Protein AF-A0A661LAW1-F1 (afdb_monomer)

Nearest PDB structures (foldseek):
  2ost-assembly1_C  TM=6.401E-01  e=4.701E-04  Synechocystis sp. PCC 6803
  5clv-assembly2_F  TM=5.036E-01  e=1.921E+00  Escherichia coli
  4zzl-assembly1_A  TM=3.958E-01  e=1.808E+00  Pseudomonas aeruginosa
  1xsv-assembly1_B  TM=3.736E-01  e=2.040E+00  Staphylococcus aureus
  1lnw-assembly3_F  TM=4.944E-01  e=4.742E+00  Pseudomonas aeruginosa

Mean predicted aligned error: 15.45 Å

Secondary structure (DSSP, 8-state):
-------------------------------S---------HHHHT--PPPPHHHHHHHHHHH-TTHHHHHHHHHHSTT--HHHHHHHHTS-HHHHHHHHHHHHSS-HHHHHHHHHHHHHHHHHHHHHHHHHT-HHHHHHHHHHHHTT---EEEEETTEEEEEETTEEEEEEEE-SPEEETTEEEEEEE---S-GGG-SEEEEEEE-SS-EEEEEEEGGG--SSEEEE-TTS-TTSSTTGGGBT-GGGGGTTTTSS----

Radius of gyration: 32.51 Å; Cα contacts (8 Å, |Δi|>4): 280; chains: 1; bounding box: 60×103×78 Å

Sequence (260 aa):
MDGQMTHQENNSEEPQYVPSGAKMKPAWQESGSGQVVRIIPSSLSKAVPRPSPEFVKRFERKYGKGSVAVFIAIIEKVSSNLSDVARVFGFTREYARHVYKKIYGVPYGKMREAKLQLRRKARIEKNDREGKNRPYLREIGERIRSIGLDYELRKKARFYFYLSNGKTVGIRRCKSPLRIGNVQYYRFNNFAWSPDEFDFLVLRCEGRRRSTHYVIPHQFMPKRIVSLNPESIRSSTKYGRFKEAWHLLHAGLGQSQAVG

Foldseek 3Di:
DDDDDDDDDDDDDDPDDDPDPDPDDPPDDDDDDDPPPQLQDPVQVVPQDAQDPVLQVVVCVQQNDCLLVVLSVQPRDLPHDLVVNCVVRVHDSVVSQVSCCRRRVDGCPVVVVSSVVVVVVVVVVVCVVVVCPDVVVVVVQVVLVVVPWHWDWDDDDPFIWICIPNFIEGEDEFADWDDDPPFTKGKDFCPVDDLPPGQWYWYWYRDPVDIKIFIGGSVRDDPGMDIDGLPDQLPPDPRSVRIVVSVVVVVPPPPDDDDD

Solvent-accessible surface area (backbone atoms only — not comparable to full-atom values): 16101 Å² total; per-residue (Å²): 139,84,83,81,87,80,90,84,83,89,81,90,80,79,85,80,82,78,87,76,87,71,80,80,74,84,90,71,83,89,77,79,92,73,85,77,73,72,72,57,53,78,90,47,62,85,61,61,44,76,47,52,70,67,56,51,54,54,50,22,70,74,66,36,84,61,38,66,58,52,50,49,62,47,59,53,38,72,89,46,46,51,59,57,50,9,63,76,71,74,49,52,44,66,57,35,50,52,51,46,28,54,42,46,71,44,69,63,65,64,57,53,50,52,36,49,52,52,53,50,50,53,50,50,53,48,52,48,53,57,55,66,66,33,66,70,55,50,53,51,50,53,51,46,42,74,74,77,37,66,74,44,86,45,77,56,96,95,45,50,30,33,43,37,88,96,36,36,35,34,63,47,76,31,75,66,67,47,73,58,90,96,45,58,29,33,62,46,66,75,62,90,57,62,77,86,73,30,52,26,38,37,42,34,38,49,46,99,89,54,68,46,45,29,41,33,48,43,97,68,54,70,88,50,64,48,73,44,46,86,86,56,57,46,84,79,42,98,63,26,74,22,53,69,30,64,71,62,77,59,80,69,84,81,82,87,86,89,86,129

pLDDT: mean 76.54, std 22.35, range [25.92, 97.12]

Structure (mmCIF, N/CA/C/O backbone):
data_AF-A0A661LAW1-F1
#
_entry.id   AF-A0A661LAW1-F1
#
loop_
_atom_site.group_PDB
_atom_site.id
_atom_site.type_symbol
_atom_site.label_atom_id
_atom_site.label_alt_id
_atom_site.label_comp_id
_atom_site.label_asym_id
_atom_site.label_entity_id
_atom_site.label_seq_id
_atom_site.pdbx_PDB_ins_code
_atom_site.Cartn_x
_atom_site.Cartn_y
_atom_site.Cartn_z
_atom_site.occupancy
_atom_site.B_iso_or_equiv
_atom_site.auth_seq_id
_atom_site.auth_comp_id
_atom_site.auth_asym_id
_atom_site.auth_atom_id
_atom_site.pdbx_PDB_model_num
ATOM 1 N N . MET A 1 1 ? -0.116 66.437 43.651 1.00 40.25 1 MET A N 1
ATOM 2 C CA . MET A 1 1 ? -1.526 66.016 43.776 1.00 40.25 1 MET A CA 1
ATOM 3 C C . MET A 1 1 ? -1.516 64.507 43.776 1.00 40.25 1 MET A C 1
ATOM 5 O O . MET A 1 1 ? -1.520 63.882 42.723 1.00 40.25 1 MET A O 1
ATOM 9 N N . ASP A 1 2 ? -1.349 63.976 44.979 1.00 30.75 2 ASP A N 1
ATOM 10 C CA . ASP A 1 2 ? -1.171 62.564 45.284 1.00 30.75 2 ASP A CA 1
ATOM 11 C C . ASP A 1 2 ? -2.533 61.873 45.378 1.00 30.75 2 ASP A C 1
ATOM 13 O O . ASP A 1 2 ? -3.427 62.345 46.080 1.00 30.75 2 ASP A O 1
ATOM 17 N N . GLY A 1 3 ? -2.694 60.762 44.659 1.00 35.69 3 GLY A N 1
ATOM 18 C CA . GLY A 1 3 ? -3.852 59.878 44.763 1.00 35.69 3 GLY A CA 1
ATOM 19 C C . GLY A 1 3 ? -3.479 58.634 45.559 1.00 35.69 3 GLY A C 1
ATOM 20 O O . GLY A 1 3 ? -2.706 57.806 45.083 1.00 35.69 3 GLY A O 1
ATOM 21 N N . GLN A 1 4 ? -4.004 58.533 46.780 1.00 34.03 4 GLN A N 1
ATOM 22 C CA . GLN A 1 4 ? -3.800 57.416 47.698 1.00 34.03 4 GLN A CA 1
ATOM 23 C C . GLN A 1 4 ? -4.541 56.145 47.264 1.00 34.03 4 GLN A C 1
ATOM 25 O O . GLN A 1 4 ? -5.656 56.185 46.749 1.00 34.03 4 GLN A O 1
ATOM 30 N N . MET A 1 5 ? -3.892 55.016 47.555 1.00 33.00 5 MET A N 1
ATOM 31 C CA . MET A 1 5 ? -4.435 53.660 47.559 1.00 33.00 5 MET A CA 1
ATOM 32 C C . MET A 1 5 ? -5.537 53.487 48.610 1.00 33.00 5 MET A C 1
ATOM 34 O O . MET A 1 5 ? -5.350 53.864 49.766 1.00 33.00 5 MET A O 1
ATOM 38 N N . THR A 1 6 ? -6.591 52.753 48.256 1.00 35.19 6 THR A N 1
ATOM 39 C CA . THR A 1 6 ? -7.334 51.920 49.208 1.00 35.19 6 THR A CA 1
ATOM 40 C C . THR A 1 6 ? -7.521 50.517 48.635 1.00 35.19 6 THR A C 1
ATOM 42 O O . THR A 1 6 ? -7.961 50.319 47.504 1.00 35.19 6 THR A O 1
ATOM 45 N N . HIS A 1 7 ? -7.109 49.539 49.441 1.00 31.30 7 HIS A N 1
ATOM 46 C CA . HIS A 1 7 ? -7.292 48.108 49.243 1.00 31.30 7 HIS A CA 1
ATOM 47 C C . HIS A 1 7 ? -8.768 47.716 49.380 1.00 31.30 7 HIS A C 1
ATOM 49 O O . HIS A 1 7 ? -9.431 48.159 50.316 1.00 31.30 7 HIS A O 1
ATOM 55 N N . GLN A 1 8 ? -9.229 4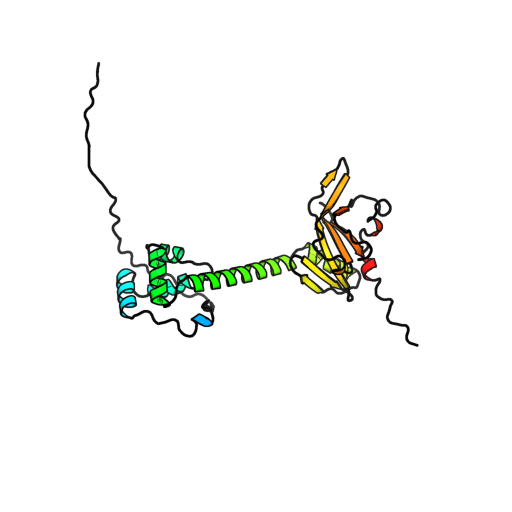6.779 48.549 1.00 32.41 8 GLN A N 1
ATOM 56 C CA . GLN A 1 8 ? -10.313 45.865 48.907 1.00 32.41 8 GLN A CA 1
ATOM 57 C C . GLN A 1 8 ? -9.986 44.457 48.403 1.00 32.41 8 GLN A C 1
ATOM 59 O O . GLN A 1 8 ? -9.784 44.225 47.213 1.00 32.41 8 GLN A O 1
ATOM 64 N N . GLU A 1 9 ? -9.904 43.535 49.357 1.00 29.64 9 GLU A N 1
ATOM 65 C CA . GLU A 1 9 ? -9.782 42.095 49.174 1.00 29.64 9 GLU A CA 1
ATOM 66 C C . GLU A 1 9 ? -11.160 41.420 49.289 1.00 29.64 9 GLU A C 1
ATOM 68 O O . GLU A 1 9 ? -12.002 41.840 50.080 1.00 29.64 9 GLU A O 1
ATOM 73 N N . ASN A 1 10 ? -11.272 40.295 48.576 1.00 28.94 10 ASN A N 1
ATOM 74 C CA . ASN A 1 10 ? -12.102 39.111 48.834 1.00 28.94 10 ASN A CA 1
ATOM 75 C C . ASN A 1 10 ? -13.623 39.174 48.597 1.00 28.94 10 ASN A C 1
ATOM 77 O O . ASN A 1 10 ? -14.386 39.692 49.404 1.00 28.94 10 ASN A O 1
ATOM 81 N N . ASN A 1 11 ? -14.090 38.432 47.582 1.00 28.19 11 ASN A N 1
ATOM 82 C CA . ASN A 1 11 ? -14.659 37.093 47.811 1.00 28.19 11 ASN A CA 1
ATOM 83 C C . ASN A 1 11 ? -15.029 36.375 46.494 1.00 28.19 11 ASN A C 1
ATOM 85 O O . ASN A 1 11 ? -15.839 36.849 45.710 1.00 28.19 11 ASN A O 1
ATOM 89 N N . SER A 1 12 ? -14.402 35.215 46.296 1.00 35.50 12 SER A N 1
ATOM 90 C CA . SER A 1 12 ? -14.978 33.930 45.870 1.00 35.50 12 SER A CA 1
ATOM 91 C C . SER A 1 12 ? -16.282 33.916 45.052 1.00 35.50 12 SER A C 1
ATOM 93 O O . SER A 1 12 ? -17.361 33.968 45.630 1.00 35.50 12 SER A O 1
ATOM 95 N N . GLU A 1 13 ? -16.188 33.611 43.753 1.00 31.30 13 GLU A N 1
ATOM 96 C CA . GLU A 1 13 ? -17.258 32.917 43.017 1.00 31.30 13 GLU A CA 1
ATOM 97 C C . GLU A 1 13 ? -16.664 31.808 42.128 1.00 31.30 13 GLU A C 1
ATOM 99 O O . GLU A 1 13 ? -16.175 32.025 41.020 1.00 31.30 13 GLU A O 1
ATOM 104 N N . GLU A 1 14 ? -16.703 30.581 42.652 1.00 29.83 14 GLU A N 1
ATOM 105 C CA . GLU A 1 14 ? -16.720 29.359 41.849 1.00 29.83 14 GLU A CA 1
ATOM 106 C C . GLU A 1 14 ? -17.987 29.359 40.975 1.00 29.83 14 GLU A C 1
ATOM 108 O O . GLU A 1 14 ? -19.091 29.466 41.518 1.00 29.83 14 GLU A O 1
ATOM 113 N N . PRO A 1 15 ? -17.901 29.161 39.648 1.00 30.52 15 PRO A N 1
ATOM 114 C CA . PRO A 1 15 ? -19.099 28.940 38.857 1.00 30.52 15 PRO A CA 1
ATOM 115 C C . PRO A 1 15 ? -19.674 27.550 39.164 1.00 30.52 15 PRO A C 1
ATOM 117 O O . PRO A 1 15 ? -19.206 26.521 38.667 1.00 30.52 15 PRO A O 1
ATOM 120 N N . GLN A 1 16 ? -20.728 27.534 39.981 1.00 25.92 16 GLN A N 1
ATOM 121 C CA . GLN A 1 16 ? -21.617 26.393 40.171 1.00 25.92 16 GLN A CA 1
ATOM 122 C C . GLN A 1 16 ? -22.242 25.986 38.828 1.00 25.92 16 GLN A C 1
ATOM 124 O O . GLN A 1 16 ? -23.062 26.704 38.256 1.00 25.92 16 GLN A O 1
ATOM 129 N N . TYR A 1 17 ? -21.894 24.800 38.323 1.00 33.59 17 TYR A N 1
ATOM 130 C CA . TYR A 1 17 ? -22.602 24.199 37.194 1.00 33.59 17 TYR A CA 1
ATOM 131 C C . TYR A 1 17 ? -23.827 23.421 37.690 1.00 33.59 17 TYR A C 1
ATOM 133 O O . TYR A 1 17 ? -23.713 22.355 38.299 1.00 33.59 17 TYR A O 1
ATOM 141 N N . VAL A 1 18 ? -25.009 23.960 37.397 1.00 31.67 18 VAL A N 1
ATOM 142 C CA . VAL A 1 18 ? -26.318 23.342 37.643 1.00 31.67 18 VAL A CA 1
ATOM 143 C C . VAL A 1 18 ? -26.593 22.281 36.562 1.00 31.67 18 VAL A C 1
ATOM 145 O O . VAL A 1 18 ? -26.549 22.607 35.372 1.00 31.67 18 VAL A O 1
ATOM 148 N N . PRO A 1 19 ? -26.917 21.017 36.901 1.00 36.50 19 PRO A N 1
ATOM 149 C CA . PRO A 1 19 ? -27.283 20.026 35.899 1.00 36.50 19 PRO A CA 1
ATOM 150 C C . PRO A 1 19 ? -28.728 20.277 35.450 1.00 36.50 19 PRO A C 1
ATOM 152 O O . PRO A 1 19 ? -29.684 19.884 36.117 1.00 36.50 19 PRO A O 1
ATOM 155 N N . SER A 1 20 ? -28.892 20.939 34.303 1.00 34.44 20 SER A N 1
ATOM 156 C CA . SER A 1 20 ? -30.196 21.076 33.651 1.00 34.44 20 SER A CA 1
ATOM 157 C C . SER A 1 20 ? -30.701 19.704 33.200 1.00 34.44 20 SER A C 1
ATOM 159 O O . SER A 1 20 ? -30.037 18.987 32.447 1.00 34.44 20 SER A O 1
ATOM 161 N N . GLY A 1 21 ? -31.887 19.340 33.690 1.00 32.16 21 GLY A N 1
ATOM 162 C CA . GLY A 1 21 ? -32.615 18.104 33.416 1.00 32.16 21 GLY A CA 1
ATOM 163 C C . GLY A 1 21 ? -33.124 17.975 31.978 1.00 32.16 21 GLY A C 1
ATOM 164 O O . GLY A 1 21 ? -34.314 17.759 31.752 1.00 32.16 21 GLY A O 1
ATOM 165 N N . ALA A 1 22 ? -32.230 18.035 30.994 1.00 31.20 22 ALA A N 1
ATOM 166 C CA . ALA A 1 22 ? -32.536 17.632 29.633 1.00 31.20 22 ALA A CA 1
ATOM 167 C C . ALA A 1 22 ? -32.584 16.098 29.561 1.00 31.20 22 ALA A C 1
ATOM 169 O O . ALA A 1 22 ? -31.561 15.414 29.502 1.00 31.20 22 ALA A O 1
ATOM 170 N N . LYS A 1 23 ? -33.797 15.536 29.549 1.00 31.94 23 LYS A N 1
ATOM 171 C CA . LYS A 1 23 ? -34.032 14.148 29.133 1.00 31.94 23 LYS A CA 1
ATOM 172 C C . LYS A 1 23 ? -33.503 13.981 27.700 1.00 31.94 23 LYS A C 1
ATOM 174 O O . LYS A 1 23 ? -34.185 14.347 26.747 1.00 31.94 23 LYS A O 1
ATOM 179 N N . MET A 1 24 ? -32.296 13.433 27.538 1.00 31.00 24 MET A N 1
ATOM 180 C CA . MET A 1 24 ? -31.783 13.000 26.236 1.00 31.00 24 MET A CA 1
ATOM 181 C C . MET A 1 24 ? -32.723 11.927 25.676 1.00 31.00 24 MET A C 1
ATOM 183 O O . MET A 1 24 ? -32.730 10.787 26.139 1.00 31.00 24 MET A O 1
ATOM 187 N N . LYS A 1 25 ? -33.535 12.293 24.679 1.00 27.31 25 LYS A N 1
ATOM 188 C CA . LYS A 1 25 ? -34.226 11.322 23.826 1.00 27.31 25 LYS A CA 1
ATOM 189 C C . LYS A 1 25 ? -33.157 10.600 22.990 1.00 27.31 25 LYS A C 1
ATOM 191 O O . LYS A 1 25 ? -32.375 11.284 22.328 1.00 27.31 25 LYS A O 1
ATOM 196 N N . PRO A 1 26 ? -33.069 9.258 23.005 1.00 32.25 26 PRO A N 1
ATOM 197 C CA . PRO A 1 26 ? -32.119 8.549 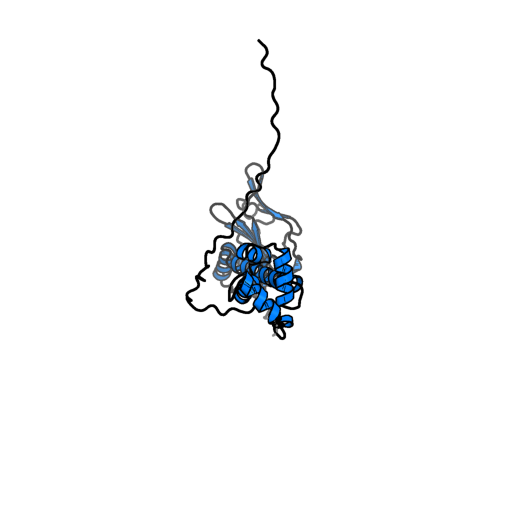22.161 1.00 32.25 26 PRO A CA 1
ATOM 198 C C . PRO A 1 26 ? -32.560 8.668 20.699 1.00 32.25 26 PRO A C 1
ATOM 200 O O . PRO A 1 26 ? -33.540 8.064 20.274 1.00 32.25 26 PRO A O 1
ATOM 203 N N . ALA A 1 27 ? -31.836 9.483 19.937 1.00 31.53 27 ALA A N 1
ATOM 204 C CA . ALA A 1 27 ? -32.008 9.634 18.501 1.00 31.53 27 ALA A CA 1
ATOM 205 C C . ALA A 1 27 ? -31.352 8.457 17.771 1.00 31.53 27 ALA A C 1
ATOM 207 O O . ALA A 1 27 ? -30.247 8.603 17.268 1.00 31.53 27 ALA A O 1
ATOM 208 N N . TRP A 1 28 ? -32.007 7.296 17.738 1.00 40.94 28 TRP A N 1
ATOM 209 C CA . TRP A 1 28 ? -31.710 6.252 16.752 1.00 40.94 28 TRP A CA 1
ATOM 210 C C . TRP A 1 28 ? -33.011 5.559 16.354 1.00 40.94 28 TRP A C 1
ATOM 212 O O . TRP A 1 28 ? -33.426 4.576 16.959 1.00 40.94 28 TRP A O 1
ATOM 222 N N . GLN A 1 29 ? -33.659 6.128 15.338 1.00 27.77 29 GLN A N 1
ATOM 223 C CA . GLN A 1 29 ? -34.575 5.399 14.474 1.00 27.77 29 GLN A CA 1
ATOM 224 C C . GLN A 1 29 ? -33.701 4.626 13.480 1.00 27.77 29 GLN A C 1
ATOM 226 O O . GLN A 1 29 ? -32.774 5.186 12.890 1.00 27.77 29 GLN A O 1
ATOM 231 N N . GLU A 1 30 ? -33.926 3.321 13.398 1.00 35.50 30 GLU A N 1
ATOM 232 C CA . GLU A 1 30 ? -33.129 2.393 12.607 1.00 35.50 30 GLU A CA 1
ATOM 233 C C . GLU A 1 30 ? -33.247 2.690 11.111 1.00 35.50 30 GLU A C 1
ATOM 235 O O . GLU A 1 30 ? -34.340 2.749 10.553 1.00 35.50 30 GLU A O 1
ATOM 240 N N . SER A 1 31 ? -32.104 2.793 10.442 1.00 28.30 31 SER A N 1
ATOM 241 C CA . SER A 1 31 ? -32.017 2.633 8.997 1.00 28.30 31 SER A CA 1
ATOM 242 C C . SER A 1 31 ? -30.951 1.589 8.683 1.00 28.30 31 SER A C 1
ATOM 244 O O . SER A 1 31 ? -29.759 1.850 8.831 1.00 28.30 31 SER A O 1
ATOM 246 N N . GLY A 1 32 ? -31.428 0.414 8.263 1.00 30.12 32 GLY A N 1
ATOM 247 C CA . GLY A 1 32 ? -30.791 -0.467 7.283 1.00 30.12 32 GLY A CA 1
ATOM 248 C C . GLY A 1 32 ? -29.502 -1.181 7.692 1.00 30.12 32 GLY A C 1
ATOM 249 O O . GLY A 1 32 ? -28.417 -0.613 7.656 1.00 30.12 32 GLY A O 1
ATOM 250 N N . SER A 1 33 ? -29.622 -2.489 7.944 1.00 36.50 33 SER A N 1
ATOM 251 C CA . SER A 1 33 ? -28.570 -3.497 7.711 1.00 36.50 33 SER A CA 1
ATOM 252 C C . SER A 1 33 ? -27.186 -3.201 8.311 1.00 36.50 33 SER A C 1
ATOM 254 O O . SER A 1 33 ? -26.193 -3.068 7.600 1.00 36.50 33 SER A O 1
ATOM 256 N N . GLY A 1 34 ? -27.092 -3.148 9.637 1.00 30.70 34 GLY A N 1
ATOM 257 C CA . GLY A 1 34 ? -25.815 -3.131 10.346 1.00 30.70 34 GLY A CA 1
ATOM 258 C C . GLY A 1 34 ? -25.667 -4.379 11.198 1.00 30.70 34 GLY A C 1
ATOM 259 O O . GLY A 1 34 ? -25.968 -4.335 12.386 1.00 30.70 34 GLY A O 1
ATOM 260 N N . GLN A 1 35 ? -25.206 -5.495 10.626 1.00 30.02 35 GLN A N 1
ATOM 261 C CA . GLN A 1 35 ? -24.741 -6.625 11.432 1.00 30.02 35 GLN A CA 1
ATOM 262 C C . GLN A 1 35 ? -23.613 -6.104 12.340 1.00 30.02 35 GLN A C 1
ATOM 264 O O . GLN A 1 35 ? -22.489 -5.868 11.893 1.00 30.02 35 GLN A O 1
ATOM 269 N N . VAL A 1 36 ? -23.924 -5.855 13.615 1.00 33.94 36 VAL A N 1
ATOM 270 C CA . VAL A 1 36 ? -22.940 -5.459 14.624 1.00 33.94 36 VAL A CA 1
ATOM 271 C C . VAL A 1 36 ? -22.099 -6.695 14.907 1.00 33.94 36 VAL A C 1
ATOM 273 O O . VAL A 1 36 ? -22.411 -7.500 15.782 1.00 33.94 36 VAL A O 1
ATOM 276 N N . VAL A 1 37 ? -21.041 -6.881 14.118 1.00 40.69 37 VAL A N 1
ATOM 277 C CA . VAL A 1 37 ? -20.010 -7.873 14.411 1.00 40.69 37 VAL A CA 1
ATOM 278 C C . VAL A 1 37 ? -19.437 -7.486 15.769 1.00 40.69 37 VAL A C 1
ATOM 280 O O . VAL A 1 37 ? -18.724 -6.488 15.882 1.00 40.69 37 VAL A O 1
ATOM 283 N N . ARG A 1 38 ? -19.802 -8.227 16.821 1.00 48.16 38 ARG A N 1
ATOM 284 C CA . ARG A 1 38 ? -19.261 -8.009 18.164 1.00 48.16 38 ARG A CA 1
ATOM 285 C C . ARG A 1 38 ? -17.739 -8.102 18.066 1.00 48.16 38 ARG A C 1
ATOM 287 O O . ARG A 1 38 ? -17.190 -9.162 17.794 1.00 48.16 38 ARG A O 1
ATOM 294 N N . ILE A 1 39 ? -17.057 -6.983 18.309 1.00 56.59 39 ILE A N 1
ATOM 295 C CA . ILE A 1 39 ? -15.585 -6.830 18.268 1.00 56.59 39 ILE A CA 1
ATOM 296 C C . ILE A 1 39 ? -14.907 -7.513 19.469 1.00 56.59 39 ILE A C 1
ATOM 298 O O . ILE A 1 39 ? -13.706 -7.385 19.704 1.00 56.59 39 ILE A O 1
ATOM 302 N N . ILE A 1 40 ? -15.685 -8.254 20.247 1.00 57.59 40 ILE A N 1
ATOM 303 C CA . ILE A 1 40 ? -15.225 -9.015 21.388 1.00 57.59 40 ILE A CA 1
ATOM 304 C C . ILE A 1 40 ? -14.277 -10.112 20.862 1.00 57.59 40 ILE A C 1
ATOM 306 O O . ILE A 1 40 ? -14.707 -10.948 20.066 1.00 57.59 40 ILE A O 1
ATOM 310 N N . PRO A 1 41 ? -12.996 -10.139 21.279 1.00 52.00 41 PRO A N 1
ATOM 311 C CA . PRO A 1 41 ? -12.105 -11.276 21.045 1.00 52.00 41 PRO A CA 1
ATOM 312 C C . PRO A 1 41 ? -12.820 -12.590 21.357 1.00 52.00 41 PRO A C 1
ATOM 314 O O . PRO A 1 41 ? -13.566 -12.645 22.333 1.00 52.00 41 PRO A O 1
ATOM 317 N N . SER A 1 42 ? -12.593 -13.665 20.597 1.00 45.62 42 SER A N 1
ATOM 318 C CA . SER A 1 42 ? -13.276 -14.947 20.855 1.00 45.62 42 SER A CA 1
ATOM 319 C C . SER A 1 42 ? -13.092 -15.431 22.307 1.00 45.62 42 SER A C 1
ATOM 321 O O . SER A 1 42 ? -14.022 -15.991 22.885 1.00 45.62 42 SER A O 1
ATOM 323 N N . SER A 1 43 ? -11.964 -15.081 22.938 1.00 43.00 43 SER A N 1
ATOM 324 C CA . SER A 1 43 ? -11.641 -15.303 24.357 1.00 43.00 43 SER A CA 1
ATOM 325 C C . SER A 1 43 ? -12.486 -14.513 25.369 1.00 43.00 43 SER A C 1
ATOM 327 O O . SER A 1 43 ? -12.499 -14.857 26.544 1.00 43.00 43 SER A O 1
ATOM 329 N N . LEU A 1 44 ? -13.197 -13.473 24.935 1.00 48.34 44 LEU A N 1
ATOM 330 C CA . LEU A 1 44 ? -14.119 -12.660 25.738 1.00 48.34 44 LEU A CA 1
ATOM 331 C C . LEU A 1 44 ? -15.596 -12.913 25.368 1.00 48.34 44 LEU A C 1
ATOM 333 O O . LEU A 1 44 ? -16.494 -12.474 26.080 1.00 48.34 44 LEU A O 1
ATOM 337 N N . SER A 1 45 ? -15.862 -13.631 24.269 1.00 48.78 45 SER A N 1
ATOM 338 C CA . SER A 1 45 ? -17.220 -13.863 23.750 1.00 48.78 45 SER A CA 1
ATOM 339 C C . SER A 1 45 ? -18.022 -14.909 24.535 1.00 48.78 45 SER A C 1
ATOM 341 O O . SER A 1 45 ? -19.248 -14.830 24.569 1.00 48.78 45 SER A O 1
ATOM 343 N N . LYS A 1 46 ? -17.346 -15.857 25.203 1.00 43.31 46 LYS A N 1
ATOM 344 C CA . LYS A 1 46 ? -17.998 -16.953 25.946 1.00 43.31 46 LYS A CA 1
ATOM 345 C C . LYS A 1 46 ? -18.377 -16.612 27.391 1.00 43.31 46 LYS A C 1
ATOM 347 O O . LYS A 1 46 ? -19.090 -17.384 28.016 1.00 43.31 46 LYS A O 1
ATOM 352 N N . ALA A 1 47 ? -17.960 -15.461 27.910 1.00 46.84 47 ALA A N 1
ATOM 353 C CA . ALA A 1 47 ? -18.349 -14.997 29.237 1.00 46.84 47 ALA A CA 1
ATOM 354 C C . ALA A 1 47 ? -18.090 -13.492 29.356 1.00 46.84 47 ALA A C 1
ATOM 356 O O . ALA A 1 47 ? -17.138 -13.086 30.014 1.00 46.84 47 ALA A O 1
ATOM 357 N N . VAL A 1 48 ? -18.913 -12.646 28.724 1.00 53.06 48 VAL A N 1
ATOM 358 C CA . VAL A 1 48 ? -19.058 -11.279 29.248 1.00 53.06 48 VAL A CA 1
ATOM 359 C C . VAL A 1 48 ? -19.836 -11.448 30.549 1.00 53.06 48 VAL A C 1
ATOM 361 O O . VAL A 1 48 ? -21.015 -11.813 30.483 1.00 53.06 48 VAL A O 1
ATOM 364 N N . PRO A 1 49 ? -19.211 -11.284 31.727 1.00 57.25 49 PRO A N 1
ATOM 365 C CA . PRO A 1 49 ? -19.926 -11.400 32.985 1.00 57.25 49 PRO A CA 1
ATOM 366 C C . PRO A 1 49 ? -21.056 -10.382 32.945 1.00 57.25 49 PRO A C 1
ATOM 368 O O . PRO A 1 49 ? -20.843 -9.238 32.545 1.00 57.25 49 PRO A O 1
ATOM 371 N N . ARG A 1 50 ? -22.278 -10.780 33.302 1.00 68.75 50 ARG A N 1
ATOM 372 C CA . ARG A 1 50 ? -23.345 -9.786 33.404 1.00 68.75 50 ARG A CA 1
ATOM 373 C C . ARG A 1 50 ? -22.945 -8.811 34.520 1.00 68.75 50 ARG A C 1
ATOM 375 O O . ARG A 1 50 ? -22.572 -9.283 35.598 1.00 68.75 50 ARG A O 1
ATOM 382 N N . PRO A 1 51 ? -22.992 -7.485 34.294 1.00 81.12 51 PRO A N 1
ATOM 383 C CA . PRO A 1 51 ? -22.765 -6.531 35.370 1.00 81.12 51 PRO A CA 1
ATOM 384 C C . PRO A 1 51 ? -23.704 -6.843 36.534 1.00 81.12 51 PRO A C 1
ATOM 386 O O . PRO A 1 51 ? -24.847 -7.254 36.312 1.00 81.12 51 PRO A O 1
ATOM 389 N N . SER A 1 52 ? -23.246 -6.632 37.772 1.00 86.25 52 SER A N 1
ATOM 390 C CA . SER A 1 52 ? -24.098 -6.910 38.928 1.00 86.25 52 SER A CA 1
ATOM 391 C C . SER A 1 52 ? -25.403 -6.100 38.833 1.00 86.25 52 SER A C 1
ATOM 393 O O . SER A 1 52 ? -25.357 -4.913 38.484 1.00 86.25 52 SER A O 1
ATOM 395 N N . PRO A 1 53 ? -26.573 -6.690 39.149 1.00 88.56 53 PRO A N 1
ATOM 396 C CA . PRO A 1 53 ? -27.854 -5.986 39.050 1.00 88.56 53 PRO A CA 1
ATOM 397 C C . PRO A 1 53 ? -27.874 -4.674 39.843 1.00 88.56 53 PRO A C 1
ATOM 399 O O . PRO A 1 53 ? -28.461 -3.681 39.420 1.00 88.56 53 PRO A O 1
ATOM 402 N N . GLU A 1 54 ? -27.180 -4.645 40.981 1.00 91.62 54 GLU A N 1
ATOM 403 C CA . GLU A 1 54 ? -27.034 -3.458 41.819 1.00 91.62 54 GLU A CA 1
ATOM 404 C C . GLU A 1 54 ? -26.191 -2.360 41.146 1.00 91.62 54 GLU A C 1
ATOM 406 O O . GLU A 1 54 ? -26.517 -1.174 41.240 1.00 91.62 54 GLU A O 1
ATOM 411 N N . PHE A 1 55 ? -25.114 -2.723 40.437 1.00 92.44 55 PHE A N 1
ATOM 412 C CA . PHE A 1 55 ? -24.353 -1.761 39.641 1.00 92.44 55 PHE A CA 1
ATOM 413 C C . PHE A 1 55 ? -25.221 -1.167 38.531 1.00 92.44 55 PHE A C 1
ATOM 415 O O . PHE A 1 55 ? -25.253 0.056 38.403 1.00 92.44 55 PHE A O 1
ATOM 422 N N . VAL A 1 56 ? -25.951 -2.006 37.788 1.00 91.44 56 VAL A N 1
ATOM 423 C CA . VAL A 1 56 ? -26.844 -1.552 36.710 1.00 91.44 56 VAL A CA 1
ATOM 424 C C . VAL A 1 56 ? -27.873 -0.567 37.258 1.00 91.44 56 VAL A C 1
ATOM 426 O O . VAL A 1 56 ? -27.947 0.556 36.769 1.00 91.44 56 VAL A O 1
ATOM 429 N N . LYS A 1 57 ? -28.582 -0.922 38.339 1.00 92.62 57 LYS A N 1
ATOM 430 C CA . LYS A 1 57 ? -29.575 -0.039 38.975 1.00 92.62 57 LYS A CA 1
ATOM 431 C C . LYS A 1 57 ? -28.983 1.314 39.381 1.00 92.62 57 LYS A C 1
ATOM 433 O O . LYS A 1 57 ? -29.601 2.345 39.131 1.00 92.62 57 LYS A O 1
ATOM 438 N N . ARG A 1 58 ? -27.795 1.336 40.001 1.00 94.25 58 ARG A N 1
ATOM 439 C CA . ARG A 1 58 ? -27.136 2.592 40.412 1.00 94.25 58 ARG A CA 1
ATOM 440 C C . ARG A 1 58 ? -26.683 3.427 39.219 1.00 94.25 58 ARG A C 1
ATOM 442 O O . ARG A 1 58 ? -26.861 4.642 39.227 1.00 94.25 58 ARG A O 1
ATOM 449 N N . PHE A 1 59 ? -26.104 2.786 38.208 1.00 94.19 59 PHE A N 1
ATOM 450 C CA . PHE A 1 59 ? -25.624 3.466 37.012 1.00 94.19 59 PHE A CA 1
ATOM 451 C C . PHE A 1 59 ? -26.789 4.073 36.222 1.00 94.19 59 PHE A C 1
ATOM 453 O O . PHE A 1 59 ? -26.749 5.253 35.886 1.00 94.19 59 PHE A O 1
ATOM 460 N N . GLU A 1 60 ? -27.869 3.315 36.028 1.00 94.62 60 GLU A N 1
ATOM 461 C CA . GLU A 1 60 ? -29.064 3.787 35.328 1.00 94.62 60 GLU A CA 1
ATOM 462 C C . GLU A 1 60 ? -29.856 4.834 36.110 1.00 94.62 60 GLU A C 1
ATOM 464 O O . GLU A 1 60 ? -30.421 5.741 35.506 1.00 94.62 60 GLU A O 1
ATOM 469 N N . ARG A 1 61 ? -29.856 4.781 37.446 1.00 95.06 61 ARG A N 1
ATOM 470 C CA . ARG A 1 61 ? -30.431 5.857 38.266 1.00 95.06 61 ARG A CA 1
ATOM 471 C C . ARG A 1 61 ? -29.694 7.181 38.056 1.00 95.06 61 ARG A C 1
ATOM 473 O O . ARG A 1 61 ? -30.332 8.225 38.041 1.00 95.06 61 ARG A O 1
ATOM 480 N N . LYS A 1 62 ? -28.366 7.137 37.902 1.00 95.19 62 LYS A N 1
ATOM 481 C CA . LYS A 1 62 ? -27.532 8.335 37.735 1.00 95.19 62 LYS A CA 1
ATOM 482 C C . LYS A 1 62 ? -27.527 8.871 36.300 1.00 95.19 62 LYS A C 1
ATOM 484 O O . LYS A 1 62 ? -27.574 10.079 36.115 1.00 95.19 62 LYS A O 1
ATOM 489 N N . TYR A 1 63 ? -27.443 7.990 35.303 1.00 93.50 63 TYR A N 1
ATOM 490 C CA . TYR A 1 63 ? -27.223 8.358 33.895 1.00 93.50 63 TYR A CA 1
ATOM 491 C C . TYR A 1 63 ? -28.423 8.077 32.977 1.00 93.50 63 TYR A C 1
ATOM 493 O O . TYR A 1 63 ? -28.333 8.278 31.769 1.00 93.50 63 TYR A 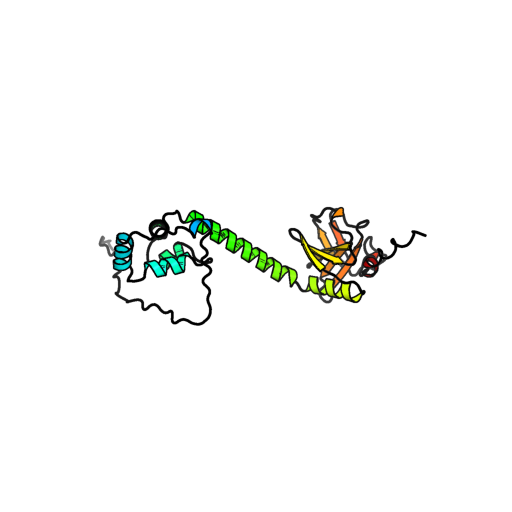O 1
ATOM 501 N N . GLY A 1 64 ? -29.539 7.602 33.529 1.00 93.19 64 GLY A N 1
ATOM 502 C CA . GLY A 1 64 ? -30.751 7.263 32.790 1.00 93.19 64 GLY A CA 1
ATOM 503 C C . GLY A 1 64 ? -30.867 5.775 32.450 1.00 93.19 64 GLY A C 1
ATOM 504 O O . GLY A 1 64 ? -29.877 5.043 32.326 1.00 93.19 64 GLY A O 1
ATOM 505 N N . LYS A 1 65 ? -32.114 5.321 32.291 1.00 92.94 65 LYS A N 1
ATOM 506 C CA . LYS A 1 65 ? -32.454 3.951 31.880 1.00 92.94 65 LYS A CA 1
ATOM 507 C C . LYS A 1 65 ? -31.805 3.628 30.527 1.00 92.94 65 LYS A C 1
ATOM 509 O O . LYS A 1 65 ? -31.883 4.433 29.605 1.00 92.94 65 LYS A O 1
ATOM 514 N N . GLY A 1 66 ? -31.162 2.464 30.404 1.00 89.50 66 GLY A N 1
ATOM 515 C CA . GLY A 1 66 ? -30.456 2.048 29.187 1.00 89.50 66 GLY A CA 1
ATOM 516 C C . GLY A 1 66 ? -29.033 2.601 29.042 1.00 89.50 66 GLY A C 1
ATOM 517 O O . GLY A 1 66 ? -28.340 2.265 28.081 1.00 89.50 66 GLY A O 1
ATOM 518 N N . SER A 1 67 ? -28.544 3.398 29.996 1.00 92.12 67 SER A N 1
ATOM 519 C CA . SER A 1 67 ? -27.183 3.960 29.969 1.00 92.12 67 SER A CA 1
ATOM 520 C C . SER A 1 67 ? -26.083 2.894 29.889 1.00 92.12 67 SER A C 1
ATOM 522 O O . SER A 1 67 ? -25.072 3.108 29.221 1.00 92.12 67 SER A O 1
ATOM 524 N N . VAL A 1 68 ? -26.275 1.715 30.492 1.00 91.12 68 VAL A N 1
ATOM 525 C CA . VAL A 1 68 ? -25.327 0.592 30.363 1.00 91.12 68 VAL A CA 1
ATOM 526 C C . VAL A 1 68 ? -25.258 0.087 28.918 1.00 91.12 68 VAL A C 1
ATOM 528 O O . VAL A 1 68 ? -24.166 -0.150 28.403 1.00 91.12 68 VAL A O 1
ATOM 531 N N . ALA A 1 69 ? -26.399 -0.027 28.233 1.00 88.38 69 ALA A N 1
ATOM 532 C CA . ALA A 1 69 ? -26.440 -0.437 26.831 1.00 88.38 69 ALA A CA 1
ATOM 533 C C . ALA A 1 69 ? -25.767 0.604 25.924 1.00 88.38 69 ALA A C 1
ATOM 535 O O . ALA A 1 69 ? -24.987 0.243 25.045 1.00 88.38 69 ALA A O 1
ATOM 536 N N . VAL A 1 70 ? -25.986 1.896 26.190 1.00 91.81 70 VAL A N 1
ATOM 537 C CA . VAL A 1 70 ? -25.311 2.993 25.475 1.00 91.81 70 VAL A CA 1
ATOM 538 C C . VAL A 1 70 ? -23.796 2.946 25.696 1.00 91.81 70 VAL A C 1
ATOM 540 O O . VAL A 1 70 ? -23.030 3.061 24.738 1.00 91.81 70 VAL A O 1
ATOM 543 N N . PHE A 1 71 ? -23.344 2.713 26.934 1.00 94.00 71 PHE A N 1
ATOM 544 C CA . PHE A 1 71 ? -21.924 2.538 27.247 1.00 94.00 71 PHE A CA 1
ATOM 545 C C . PHE A 1 71 ? -21.316 1.405 26.412 1.00 94.00 71 PHE A C 1
ATOM 547 O O . PHE A 1 71 ? -20.274 1.598 25.783 1.00 94.00 71 PHE A O 1
ATOM 554 N N . ILE A 1 72 ? -21.977 0.241 26.384 1.00 91.38 72 ILE A N 1
ATOM 555 C CA . ILE A 1 72 ? -21.553 -0.933 25.610 1.00 91.38 72 ILE A CA 1
ATOM 556 C C . ILE A 1 72 ? -21.485 -0.591 24.117 1.00 91.38 72 ILE A C 1
ATOM 558 O O . ILE A 1 72 ? -20.440 -0.768 23.494 1.00 91.38 72 ILE A O 1
ATOM 562 N N . ALA A 1 73 ? -22.546 -0.005 23.564 1.00 87.75 73 ALA A N 1
ATOM 563 C CA . ALA A 1 73 ? -22.624 0.340 22.149 1.00 87.75 73 ALA A CA 1
ATOM 564 C C . ALA A 1 73 ? -21.511 1.303 21.703 1.00 87.75 73 ALA A C 1
ATOM 566 O O . ALA A 1 73 ? -20.988 1.182 20.596 1.00 87.75 73 ALA A O 1
ATOM 567 N N . ILE A 1 74 ? -21.115 2.258 22.551 1.00 91.38 74 ILE A N 1
ATOM 568 C CA . ILE A 1 74 ? -19.999 3.163 22.248 1.00 91.38 74 ILE A CA 1
ATOM 569 C C . ILE A 1 74 ? -18.667 2.428 22.395 1.00 91.38 74 ILE A C 1
ATOM 571 O O . ILE A 1 74 ? -17.824 2.493 21.499 1.00 91.38 74 ILE A O 1
ATOM 575 N N . ILE A 1 75 ? -18.449 1.731 23.515 1.00 92.19 75 ILE A N 1
ATOM 576 C CA . ILE A 1 75 ? -17.143 1.140 23.817 1.00 92.19 75 ILE A CA 1
ATOM 577 C C . ILE A 1 75 ? -16.826 -0.079 22.957 1.00 92.19 75 ILE A C 1
ATOM 579 O O . ILE A 1 75 ? -15.658 -0.442 22.872 1.00 92.19 75 ILE A O 1
ATOM 583 N N . GLU A 1 76 ? -17.798 -0.697 22.293 1.00 88.62 76 GLU A N 1
ATOM 584 C CA . GLU A 1 76 ? -17.535 -1.794 21.362 1.00 88.62 76 GLU A CA 1
ATOM 585 C C . GLU A 1 76 ? -17.074 -1.300 19.986 1.00 88.62 76 GLU A C 1
ATOM 587 O O . GLU A 1 76 ? -16.268 -1.980 19.356 1.00 88.62 76 GLU A O 1
ATOM 592 N N . LYS A 1 77 ? -17.443 -0.086 19.546 1.00 88.31 77 LYS A N 1
ATOM 593 C CA . LYS A 1 77 ? -17.008 0.467 18.245 1.00 88.31 77 LYS A CA 1
ATOM 594 C C . LYS A 1 77 ? -15.483 0.466 18.111 1.00 88.31 77 LYS A C 1
ATOM 596 O O . LYS A 1 77 ? -14.775 0.976 18.985 1.00 88.31 77 LYS A O 1
ATOM 601 N N . VAL A 1 78 ? -14.956 -0.038 16.985 1.00 87.25 78 VAL A N 1
ATOM 602 C CA . VAL A 1 78 ? -13.497 -0.125 16.746 1.00 87.25 78 VAL A CA 1
ATOM 603 C C . VAL A 1 78 ? -12.831 1.241 16.864 1.00 87.25 78 VAL A C 1
ATOM 605 O O . VAL A 1 78 ? -11.717 1.314 17.373 1.00 87.25 78 VAL A O 1
ATOM 608 N N . SER A 1 79 ? -13.483 2.313 16.410 1.00 86.62 79 SER A N 1
ATOM 609 C CA . SER A 1 79 ? -12.967 3.688 16.411 1.00 86.62 79 SER A CA 1
ATOM 610 C C . SER A 1 79 ? -12.983 4.352 17.792 1.00 86.62 79 SER A C 1
ATOM 612 O O . SER A 1 79 ? -12.102 5.162 18.078 1.00 86.62 79 SER A O 1
ATOM 614 N N . SER A 1 80 ? -13.899 3.953 18.673 1.00 91.69 80 SER A N 1
ATOM 615 C CA . SER A 1 80 ? -14.115 4.597 19.970 1.00 91.69 80 SER A CA 1
ATOM 616 C C . SER A 1 80 ? -13.190 4.084 21.077 1.00 91.69 80 SER A C 1
ATOM 618 O O . SER A 1 80 ? -12.642 2.975 21.022 1.00 91.69 80 SER A O 1
ATOM 620 N N . ASN A 1 81 ? -13.018 4.900 22.112 1.00 93.38 81 ASN A N 1
ATOM 621 C CA . ASN A 1 81 ? -12.214 4.608 23.293 1.00 93.38 81 ASN A CA 1
ATOM 622 C C . ASN A 1 81 ? -12.879 5.115 24.593 1.00 93.38 81 ASN A C 1
ATOM 624 O O . ASN A 1 81 ? -13.947 5.719 24.560 1.00 93.38 81 ASN A O 1
ATOM 628 N N . LEU A 1 82 ? -12.250 4.865 25.749 1.00 96.00 82 LEU A N 1
ATOM 629 C CA . LEU A 1 82 ? -12.783 5.263 27.061 1.00 96.00 82 LEU A CA 1
ATOM 630 C C . LEU A 1 82 ? -13.039 6.774 27.194 1.00 96.00 82 LEU A C 1
ATOM 632 O O . LEU A 1 82 ? -13.969 7.152 27.895 1.00 96.00 82 LEU A O 1
ATOM 636 N N . SER A 1 83 ? -12.253 7.626 26.530 1.00 96.44 83 SER A N 1
ATOM 637 C CA . SER A 1 83 ? -12.465 9.079 26.533 1.00 96.44 83 SER A CA 1
ATOM 638 C C . SER A 1 83 ? -13.733 9.480 25.782 1.00 96.44 83 SER A C 1
ATOM 640 O O . SER A 1 83 ? -14.399 10.423 26.189 1.00 96.44 83 SER A O 1
ATOM 642 N N . ASP A 1 84 ? -14.093 8.762 24.713 1.00 94.75 84 ASP A N 1
ATOM 643 C CA . ASP A 1 84 ? -15.322 9.043 23.961 1.00 94.75 84 ASP A CA 1
ATOM 644 C C . ASP A 1 84 ? -16.552 8.725 24.806 1.00 94.75 84 ASP A C 1
ATOM 646 O O . ASP A 1 84 ? -17.505 9.496 24.841 1.00 94.75 84 ASP A O 1
ATOM 650 N N . VAL A 1 85 ? -16.493 7.621 25.553 1.00 95.75 85 VAL A N 1
ATOM 651 C CA . VAL A 1 85 ? -17.537 7.263 26.513 1.00 95.75 85 VAL A CA 1
ATOM 652 C C . VAL A 1 85 ? -17.618 8.296 27.635 1.00 95.75 85 VAL A C 1
ATOM 654 O O . VAL A 1 85 ? -18.696 8.796 27.932 1.00 95.75 85 VAL A O 1
ATOM 657 N N . ALA A 1 86 ? -16.478 8.664 28.220 1.00 95.94 86 ALA A N 1
ATOM 658 C CA . ALA A 1 86 ? -16.399 9.694 29.252 1.00 95.94 86 ALA A CA 1
ATOM 659 C C . ALA A 1 86 ? -17.036 11.020 28.818 1.00 95.94 86 ALA A C 1
ATOM 661 O O . ALA A 1 86 ? -17.812 11.601 29.572 1.00 95.94 86 ALA A O 1
ATOM 662 N N . ARG A 1 87 ? -16.779 11.446 27.576 1.00 96.38 87 ARG A N 1
ATOM 663 C CA . ARG A 1 87 ? -17.381 12.647 26.991 1.00 96.38 87 ARG A CA 1
ATOM 664 C C . ARG A 1 87 ? -18.904 12.541 26.885 1.00 96.38 87 ARG A C 1
ATOM 666 O O . ARG A 1 87 ? -19.584 13.489 27.246 1.00 96.38 87 ARG A O 1
ATOM 673 N N . VAL A 1 88 ? -19.434 11.404 26.424 1.00 94.31 88 VAL A N 1
ATOM 674 C CA . VAL A 1 88 ? -20.890 11.203 26.278 1.00 94.31 88 VAL A CA 1
ATOM 675 C C . VAL A 1 88 ? -21.612 11.232 27.625 1.00 94.31 88 VAL A C 1
ATOM 677 O O . VAL A 1 88 ? -22.709 11.767 27.717 1.00 94.31 88 VAL A O 1
ATOM 680 N N . PHE A 1 89 ? -21.004 10.671 28.668 1.00 94.44 89 PHE A N 1
ATOM 681 C CA . PHE A 1 89 ? -21.623 10.579 29.992 1.00 94.44 89 PHE A CA 1
ATOM 682 C C . PHE A 1 89 ? -21.235 11.711 30.955 1.00 94.44 89 PHE A C 1
ATOM 684 O O . PHE A 1 89 ? -21.679 11.705 32.102 1.00 94.44 89 PHE A O 1
ATOM 691 N N . GLY A 1 90 ? -20.388 12.653 30.529 1.00 94.62 90 GLY A N 1
ATOM 692 C CA . GLY A 1 90 ? -19.927 13.757 31.372 1.00 94.62 90 GLY A CA 1
ATOM 693 C C . GLY A 1 90 ? -19.103 13.307 32.585 1.00 94.62 90 GLY A C 1
ATOM 694 O O . GLY A 1 90 ? -19.232 13.880 33.662 1.00 94.62 90 GLY A O 1
ATOM 695 N N . PHE A 1 91 ? -18.280 12.260 32.453 1.00 95.81 91 PHE A N 1
ATOM 696 C CA . PHE A 1 91 ? -17.394 11.795 33.530 1.00 95.81 91 PHE A CA 1
ATOM 697 C C . PHE A 1 91 ? -15.950 11.598 33.068 1.00 95.81 91 PHE A C 1
ATOM 699 O O . PHE A 1 91 ? -15.634 11.671 31.886 1.00 95.81 91 PHE A O 1
ATOM 706 N N . THR A 1 92 ? -15.041 11.311 34.002 1.00 97.00 92 THR A N 1
ATOM 707 C CA . THR A 1 92 ? -13.619 11.129 33.686 1.00 97.00 92 THR A CA 1
ATOM 708 C C . THR A 1 92 ? -13.343 9.805 32.969 1.00 97.00 92 THR A C 1
ATOM 710 O O . THR A 1 92 ? -13.986 8.779 33.204 1.00 97.00 92 THR A O 1
ATOM 713 N N . ARG A 1 93 ? -12.305 9.784 32.125 1.00 97.12 93 ARG A N 1
ATOM 714 C CA . ARG A 1 93 ? -11.810 8.556 31.473 1.00 97.12 93 ARG A CA 1
ATOM 715 C C . ARG A 1 93 ? -11.500 7.443 32.484 1.00 97.12 93 ARG A C 1
ATOM 717 O O . ARG A 1 93 ? -11.678 6.264 32.182 1.00 97.12 93 ARG A O 1
ATOM 724 N N . GLU A 1 94 ? -11.038 7.816 33.672 1.00 97.06 94 GLU A N 1
ATOM 725 C CA . GLU A 1 94 ? -10.708 6.876 34.739 1.00 97.06 94 GLU A CA 1
ATOM 726 C C . GLU A 1 94 ? -11.961 6.216 35.325 1.00 97.06 94 GLU A C 1
ATOM 728 O O . GLU A 1 94 ? -12.016 4.994 35.477 1.00 97.06 94 GLU A O 1
ATOM 733 N N . TYR A 1 95 ? -13.031 6.990 35.519 1.00 97.00 95 TYR A N 1
ATOM 734 C CA . TYR A 1 95 ? -14.327 6.425 35.874 1.00 97.00 95 TYR A CA 1
ATOM 735 C C . TYR A 1 95 ? -14.868 5.506 34.768 1.00 97.00 95 TYR A C 1
ATOM 737 O O . TYR A 1 95 ? -15.349 4.410 35.058 1.00 97.00 95 TYR A O 1
ATOM 745 N N . ALA A 1 96 ? -14.686 5.874 33.493 1.00 96.94 96 ALA A N 1
ATOM 746 C CA . ALA A 1 96 ? -15.014 5.011 32.354 1.00 96.94 96 ALA A CA 1
ATOM 747 C C . ALA A 1 96 ? -14.301 3.649 32.438 1.00 96.94 96 ALA A C 1
ATOM 749 O O . ALA A 1 96 ? -14.893 2.606 32.161 1.00 96.94 96 ALA A O 1
ATOM 750 N N . ARG A 1 97 ? -13.023 3.644 32.843 1.00 96.31 97 ARG A N 1
ATOM 751 C CA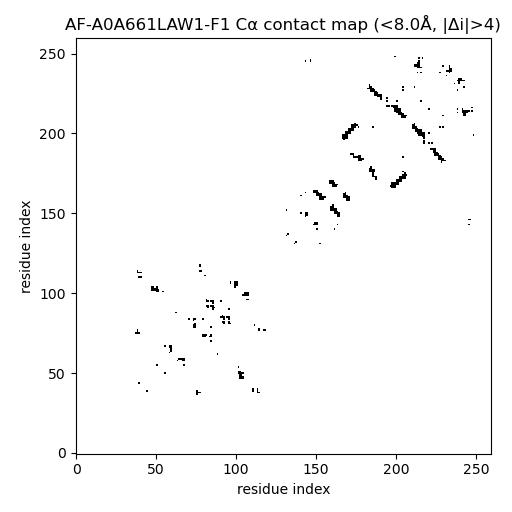 . ARG A 1 97 ? -12.219 2.427 33.031 1.00 96.31 97 ARG A CA 1
ATOM 752 C C . ARG A 1 97 ? -12.798 1.538 34.133 1.00 96.31 97 ARG A C 1
ATOM 754 O O . ARG A 1 97 ? -12.866 0.320 33.957 1.00 96.31 97 ARG A O 1
ATOM 761 N N . HIS A 1 98 ? -13.234 2.131 35.244 1.00 95.50 98 HIS A N 1
ATOM 762 C CA . HIS A 1 98 ? -13.883 1.409 36.341 1.00 95.50 98 HIS A CA 1
ATOM 763 C C . HIS A 1 98 ? -15.232 0.822 35.925 1.00 95.50 98 HIS A C 1
ATOM 765 O O . HIS A 1 98 ? -15.492 -0.352 36.188 1.00 95.50 98 HIS A O 1
ATOM 771 N N . VAL A 1 99 ? -16.060 1.603 35.230 1.00 94.50 99 VAL A N 1
ATOM 772 C CA . VAL A 1 99 ? -17.341 1.142 34.681 1.00 94.50 99 VAL A CA 1
ATOM 773 C C . VAL A 1 99 ? -17.124 -0.012 33.705 1.00 94.50 99 VAL A C 1
ATOM 775 O O . VAL A 1 99 ? -17.765 -1.050 33.843 1.00 94.50 99 VAL A O 1
ATOM 778 N N . TYR A 1 100 ? -16.155 0.107 32.793 1.00 93.75 100 TYR A N 1
ATOM 779 C CA . TYR A 1 100 ? -15.788 -0.981 31.888 1.00 93.75 100 TYR A CA 1
ATOM 780 C C . TYR A 1 100 ? -15.440 -2.261 32.660 1.00 93.75 100 TYR A C 1
ATOM 782 O O . TYR A 1 100 ? -15.972 -3.323 32.352 1.00 93.75 100 TYR A O 1
ATOM 790 N N . LYS A 1 101 ? -14.596 -2.172 33.698 1.00 92.06 101 LYS A N 1
ATOM 791 C CA . LYS A 1 101 ? -14.228 -3.339 34.516 1.00 92.06 101 LYS A CA 1
ATOM 792 C C . LYS A 1 101 ? -15.445 -3.951 35.221 1.00 92.06 101 LYS A C 1
ATOM 794 O O . LYS A 1 101 ? -15.520 -5.169 35.316 1.00 92.06 101 LYS A O 1
ATOM 799 N N . LYS A 1 102 ? -16.404 -3.140 35.681 1.00 91.69 102 LYS A N 1
ATOM 800 C CA . LYS A 1 102 ? -17.654 -3.629 36.292 1.00 91.69 102 LYS A CA 1
ATOM 801 C C . LYS A 1 102 ? -18.594 -4.305 35.290 1.00 91.69 102 LYS A C 1
ATOM 803 O O . LYS A 1 102 ? -19.301 -5.227 35.675 1.00 91.69 102 LYS A O 1
ATOM 808 N N . ILE A 1 103 ? -18.602 -3.855 34.034 1.00 90.12 103 ILE A N 1
ATOM 809 C CA . ILE A 1 103 ? -19.434 -4.431 32.967 1.00 90.12 103 ILE A CA 1
ATOM 810 C C . ILE A 1 103 ? -18.822 -5.715 32.411 1.00 90.12 103 ILE A C 1
ATOM 812 O O . ILE A 1 103 ? -19.535 -6.685 32.221 1.00 90.12 103 ILE A O 1
ATOM 816 N N . TYR A 1 104 ? -17.517 -5.726 32.142 1.00 85.50 104 TYR A N 1
ATOM 817 C CA . TYR A 1 104 ? -16.862 -6.826 31.427 1.00 85.50 104 TYR A CA 1
ATOM 818 C C . TYR A 1 104 ? -16.060 -7.764 32.337 1.00 85.50 104 TYR A C 1
ATOM 820 O O . TYR A 1 104 ? -15.501 -8.742 31.852 1.00 85.50 104 TYR A O 1
ATOM 828 N N . GLY A 1 105 ? -15.915 -7.454 33.629 1.00 86.62 105 GLY A N 1
ATOM 829 C CA . GLY A 1 105 ? -15.106 -8.222 34.590 1.00 86.62 105 GLY A CA 1
ATOM 830 C C . GLY A 1 105 ? -13.595 -8.211 34.329 1.00 86.62 105 GLY A C 1
ATOM 831 O O . GLY A 1 105 ? -12.825 -8.728 35.133 1.00 86.62 105 GLY A O 1
ATOM 832 N N . VAL A 1 106 ? -13.142 -7.592 33.235 1.00 87.00 106 VAL A N 1
ATOM 833 C CA . VAL A 1 106 ? -11.741 -7.571 32.803 1.00 87.00 106 VAL A CA 1
ATOM 834 C C . VAL A 1 106 ? -11.230 -6.142 32.596 1.00 87.00 106 VAL A C 1
ATOM 836 O O . VAL A 1 106 ? -12.015 -5.222 32.350 1.00 87.00 106 VAL A O 1
ATOM 839 N N . PRO A 1 107 ? -9.908 -5.909 32.655 1.00 89.88 107 PRO A N 1
ATOM 840 C CA . PRO A 1 107 ? -9.331 -4.612 32.313 1.00 89.88 107 PRO A CA 1
ATOM 841 C C . PRO A 1 107 ? -9.530 -4.245 30.832 1.00 89.88 107 PRO A C 1
ATOM 843 O O . PRO A 1 107 ? -9.385 -5.082 29.940 1.00 89.88 107 PRO A O 1
ATOM 846 N N . TYR A 1 108 ? -9.744 -2.955 30.549 1.00 91.19 108 TYR A N 1
ATOM 847 C CA . TYR A 1 108 ? -9.903 -2.431 29.179 1.00 91.19 108 TYR A CA 1
ATOM 848 C C . TYR A 1 108 ? -8.685 -2.662 28.266 1.00 91.19 108 TYR A C 1
ATOM 850 O O . TYR A 1 108 ? -8.816 -2.640 27.043 1.00 91.19 108 TYR A O 1
ATOM 858 N N . GLY A 1 109 ? -7.498 -2.909 28.833 1.00 89.44 109 GLY A N 1
ATOM 859 C CA . GLY A 1 109 ? -6.269 -3.153 28.069 1.00 89.44 109 GLY A CA 1
ATOM 860 C C . GLY A 1 109 ? -6.419 -4.251 27.008 1.00 89.44 109 GLY A C 1
ATOM 861 O O . GLY A 1 109 ? -6.028 -4.033 25.864 1.00 89.44 109 GLY A O 1
ATOM 862 N N . LYS A 1 110 ? -7.089 -5.362 27.350 1.00 86.44 110 LYS A N 1
ATOM 863 C CA . LYS A 1 110 ? -7.351 -6.491 26.436 1.00 86.44 110 LYS A CA 1
ATOM 864 C C . LYS A 1 110 ? -8.195 -6.067 25.224 1.00 86.44 110 LYS A C 1
ATOM 866 O O . LYS A 1 110 ? -7.861 -6.376 24.084 1.00 86.44 110 LYS A O 1
ATOM 871 N N . MET A 1 111 ? -9.258 -5.294 25.458 1.00 88.62 111 MET A N 1
ATOM 872 C CA . MET A 1 111 ? -10.111 -4.745 24.395 1.00 88.62 111 MET A CA 1
ATOM 873 C C . MET A 1 111 ? -9.358 -3.721 23.539 1.00 88.62 111 MET A C 1
ATOM 875 O O . MET A 1 111 ? -9.470 -3.725 22.315 1.00 88.62 111 MET A O 1
ATOM 879 N N . ARG A 1 112 ? -8.554 -2.850 24.162 1.00 89.75 112 ARG A N 1
ATOM 880 C CA . ARG A 1 112 ? -7.736 -1.865 23.441 1.00 89.75 112 ARG A CA 1
ATOM 881 C C . ARG A 1 112 ? -6.757 -2.539 22.483 1.00 89.75 112 ARG A C 1
ATOM 883 O O . ARG A 1 112 ? -6.607 -2.070 21.357 1.00 89.75 112 ARG A O 1
ATOM 890 N N . GLU A 1 113 ? -6.101 -3.608 22.919 1.00 87.75 113 GLU A N 1
ATOM 891 C CA . GLU A 1 113 ? -5.174 -4.375 22.089 1.00 87.75 113 GLU A CA 1
ATOM 892 C C . GLU A 1 113 ? -5.890 -5.033 20.905 1.00 87.75 113 GLU A C 1
ATOM 894 O O . GLU A 1 113 ? -5.471 -4.855 19.761 1.00 87.75 113 GLU A O 1
ATOM 899 N N . ALA A 1 114 ? -7.029 -5.685 21.148 1.00 86.25 114 ALA A N 1
ATOM 900 C CA . ALA A 1 114 ? -7.845 -6.275 20.090 1.00 86.25 114 ALA A CA 1
ATOM 901 C C . ALA A 1 114 ? -8.282 -5.240 19.040 1.00 86.25 114 ALA A C 1
ATOM 903 O O . ALA A 1 114 ? -8.097 -5.438 17.836 1.00 86.25 114 ALA A O 1
ATOM 904 N N . LYS A 1 115 ? -8.774 -4.077 19.487 1.00 88.25 115 LYS A N 1
ATOM 905 C CA . LYS A 1 115 ? -9.110 -2.959 18.593 1.00 88.25 115 LYS A CA 1
ATOM 906 C C . LYS A 1 115 ? -7.900 -2.468 17.806 1.00 88.25 115 LYS A C 1
ATOM 908 O O . LYS A 1 115 ? -8.031 -2.150 16.626 1.00 88.25 115 LYS A O 1
ATOM 913 N N . LEU A 1 116 ? -6.725 -2.392 18.432 1.00 89.12 116 LEU A N 1
ATOM 914 C CA . LEU A 1 116 ? -5.501 -1.971 17.754 1.00 89.12 116 LEU A CA 1
ATOM 915 C C . LEU A 1 116 ? -5.119 -2.949 16.637 1.00 89.12 116 LEU A C 1
ATOM 917 O O . LEU A 1 116 ? -4.767 -2.500 15.547 1.00 89.12 116 LEU A O 1
ATOM 921 N N . GLN A 1 117 ? -5.239 -4.256 16.874 1.00 87.56 117 GLN A N 1
ATOM 922 C CA . GLN A 1 117 ? -4.982 -5.274 15.853 1.00 87.56 117 GLN A CA 1
ATOM 923 C C . GLN A 1 117 ? -5.974 -5.179 14.690 1.00 87.56 117 GLN A C 1
ATOM 925 O O . GLN A 1 117 ? -5.559 -5.182 13.532 1.00 87.56 117 GLN A O 1
ATOM 930 N N . LEU A 1 118 ? -7.264 -4.977 14.971 1.00 88.25 118 LEU A N 1
ATOM 931 C CA . LEU A 1 118 ? -8.275 -4.774 13.928 1.00 88.25 118 LEU A CA 1
ATOM 932 C C . LEU A 1 118 ? -7.999 -3.521 13.090 1.00 88.25 118 LEU A C 1
ATOM 934 O O . LEU A 1 118 ? -8.032 -3.581 11.863 1.00 88.25 118 LEU A O 1
ATOM 938 N N . ARG A 1 119 ? -7.647 -2.396 13.728 1.00 86.06 119 ARG A N 1
ATOM 939 C CA . ARG A 1 119 ? -7.261 -1.163 13.017 1.00 86.06 119 ARG A CA 1
ATOM 940 C C . ARG A 1 119 ? -6.014 -1.371 12.159 1.00 86.06 119 ARG A C 1
ATOM 942 O O . ARG A 1 119 ? -5.956 -0.865 11.041 1.00 86.06 119 ARG A O 1
ATOM 949 N N . ARG A 1 120 ? -5.018 -2.109 12.662 1.00 86.88 120 ARG A N 1
ATOM 950 C CA . ARG A 1 120 ? -3.805 -2.456 11.905 1.00 86.88 120 ARG A CA 1
ATOM 951 C C . ARG A 1 120 ? -4.147 -3.308 10.686 1.00 86.88 120 ARG A C 1
ATOM 953 O O . ARG A 1 120 ? -3.729 -2.947 9.590 1.00 86.88 120 ARG A O 1
ATOM 960 N N . LYS A 1 121 ? -4.946 -4.365 10.855 1.00 86.00 121 LYS A N 1
ATOM 961 C CA . LYS A 1 121 ? -5.394 -5.237 9.760 1.00 86.00 121 LYS A CA 1
ATOM 962 C C . LYS A 1 121 ? -6.172 -4.452 8.702 1.00 86.00 121 LYS A C 1
ATOM 964 O O . LYS A 1 121 ? -5.791 -4.475 7.538 1.00 86.00 121 LYS A O 1
ATOM 969 N N . ALA A 1 122 ? -7.163 -3.661 9.114 1.00 85.12 122 ALA A N 1
ATOM 970 C CA . ALA A 1 122 ? -7.943 -2.821 8.206 1.00 85.12 122 ALA A CA 1
ATOM 971 C C . ALA A 1 122 ? -7.072 -1.795 7.460 1.00 85.12 122 ALA A C 1
ATOM 973 O O . ALA A 1 122 ? -7.259 -1.568 6.266 1.00 85.12 122 ALA A O 1
ATOM 974 N N . ARG A 1 123 ? -6.080 -1.194 8.134 1.00 84.44 123 ARG A N 1
ATOM 975 C CA . ARG A 1 123 ? -5.119 -0.283 7.493 1.00 84.44 123 ARG A CA 1
ATOM 976 C C . ARG A 1 123 ? -4.258 -1.004 6.458 1.00 84.44 123 ARG A C 1
ATOM 978 O O . ARG A 1 123 ? -4.022 -0.444 5.394 1.00 84.44 123 ARG A O 1
ATOM 985 N N . ILE A 1 124 ? -3.783 -2.211 6.762 1.00 81.06 124 ILE A N 1
ATOM 986 C CA . ILE A 1 124 ? -3.005 -3.026 5.819 1.00 81.06 124 ILE A CA 1
ATOM 987 C C . ILE A 1 124 ? -3.869 -3.378 4.607 1.00 81.06 124 ILE A C 1
ATOM 989 O O . ILE A 1 124 ? -3.463 -3.101 3.489 1.00 81.06 124 ILE A O 1
ATOM 993 N N . GLU A 1 125 ? -5.084 -3.883 4.812 1.00 81.44 125 GLU A N 1
ATOM 994 C CA . GLU A 1 125 ? -6.005 -4.218 3.719 1.00 81.44 125 GLU A CA 1
ATOM 995 C C . GLU A 1 125 ? -6.362 -3.009 2.852 1.00 81.44 125 GLU A C 1
ATOM 997 O O . GLU A 1 125 ? -6.419 -3.123 1.628 1.00 81.44 125 GLU A O 1
ATOM 1002 N N . LYS A 1 126 ? -6.592 -1.843 3.469 1.00 82.06 126 LYS A N 1
ATOM 1003 C CA . LYS A 1 126 ? -6.833 -0.591 2.746 1.00 82.06 126 LYS A CA 1
ATOM 1004 C C . LYS A 1 126 ? -5.614 -0.202 1.912 1.00 82.06 126 LYS A C 1
ATOM 1006 O O . LYS A 1 126 ? -5.753 0.022 0.715 1.00 82.06 126 LYS A O 1
ATOM 1011 N N . ASN A 1 127 ? -4.424 -0.193 2.515 1.00 74.25 127 ASN A N 1
ATOM 1012 C CA . ASN A 1 127 ? -3.172 0.088 1.811 1.00 74.25 127 ASN A CA 1
ATOM 1013 C C . ASN A 1 127 ? -2.897 -0.919 0.683 1.00 74.25 127 ASN A C 1
ATOM 1015 O O . ASN A 1 127 ? -2.266 -0.564 -0.310 1.00 74.25 127 ASN A O 1
ATOM 1019 N N . ASP A 1 128 ? -3.344 -2.165 0.831 1.00 73.38 128 ASP A N 1
ATOM 1020 C CA . ASP A 1 128 ? -3.168 -3.221 -0.164 1.00 73.38 128 ASP A CA 1
ATOM 1021 C C . ASP A 1 128 ? -4.139 -3.053 -1.325 1.00 73.38 128 ASP A C 1
ATOM 1023 O O . ASP A 1 128 ? -3.722 -3.133 -2.476 1.00 73.38 128 ASP A O 1
ATOM 1027 N N . ARG A 1 129 ? -5.404 -2.720 -1.050 1.00 76.25 129 ARG A N 1
ATOM 1028 C CA . ARG A 1 129 ? -6.377 -2.347 -2.086 1.00 76.25 129 ARG A CA 1
ATOM 1029 C C . ARG A 1 129 ? -5.931 -1.101 -2.849 1.00 76.25 129 ARG A C 1
ATOM 1031 O O . ARG A 1 129 ? -5.829 -1.133 -4.072 1.00 76.25 129 ARG A O 1
ATOM 1038 N N . GLU A 1 130 ? -5.594 -0.029 -2.138 1.00 76.06 130 GLU A N 1
ATOM 1039 C CA . GLU A 1 130 ? -5.081 1.208 -2.741 1.00 76.06 130 GLU A CA 1
ATOM 1040 C C . GLU A 1 130 ? -3.749 0.982 -3.465 1.00 76.06 130 GLU A C 1
ATOM 1042 O O . GLU A 1 130 ? -3.477 1.598 -4.492 1.00 76.06 130 GLU A O 1
ATOM 1047 N N . GLY A 1 131 ? -2.908 0.090 -2.939 1.00 71.88 131 GLY A N 1
ATOM 1048 C CA . GLY A 1 131 ? -1.627 -0.278 -3.520 1.00 71.88 131 GLY A CA 1
ATOM 1049 C C . GLY A 1 131 ? -1.768 -1.058 -4.824 1.00 71.88 131 GLY A C 1
ATOM 1050 O O . GLY A 1 131 ? -1.071 -0.719 -5.775 1.00 71.88 131 GLY A O 1
ATOM 1051 N N . LYS A 1 132 ? -2.685 -2.033 -4.894 1.00 69.56 132 LYS A N 1
ATOM 1052 C CA . LYS A 1 132 ? -3.032 -2.762 -6.128 1.00 69.56 132 LYS A CA 1
ATOM 1053 C C . LYS A 1 132 ? -3.660 -1.841 -7.176 1.00 69.56 132 LYS A C 1
ATOM 1055 O O . LYS A 1 132 ? -3.338 -1.951 -8.352 1.00 69.56 132 LYS A O 1
ATOM 1060 N N . ASN A 1 133 ? -4.469 -0.875 -6.743 1.00 75.31 133 ASN A N 1
ATOM 1061 C CA . ASN A 1 133 ? -5.152 0.078 -7.624 1.00 75.31 133 ASN A CA 1
ATOM 1062 C C . ASN A 1 133 ? -4.272 1.253 -8.081 1.00 75.31 133 ASN A C 1
ATOM 1064 O O . ASN A 1 133 ? -4.780 2.245 -8.607 1.00 75.31 133 ASN A O 1
ATOM 1068 N N . ARG A 1 134 ? -2.948 1.188 -7.892 1.00 84.50 134 ARG A N 1
ATOM 1069 C CA . ARG A 1 134 ? -2.063 2.262 -8.347 1.00 84.50 134 ARG A CA 1
ATOM 1070 C C . ARG A 1 134 ? -2.008 2.294 -9.881 1.00 84.50 134 ARG A C 1
ATOM 1072 O O . ARG A 1 134 ? -1.625 1.286 -10.475 1.00 84.50 134 ARG A O 1
ATOM 1079 N N . PRO A 1 135 ? -2.265 3.451 -10.526 1.00 86.44 135 PRO A N 1
ATOM 1080 C CA . PRO A 1 135 ? -2.336 3.548 -11.987 1.00 86.44 135 PRO A CA 1
ATOM 1081 C C . PRO A 1 135 ? -1.100 3.013 -12.717 1.00 86.44 135 PRO A C 1
ATOM 1083 O O . PRO A 1 135 ? -1.239 2.328 -13.721 1.00 86.44 135 PRO A O 1
ATOM 1086 N N . TYR A 1 136 ? 0.104 3.248 -12.180 1.00 87.38 136 TYR A N 1
ATOM 1087 C CA . TYR A 1 136 ? 1.342 2.773 -12.810 1.00 87.38 136 TYR A CA 1
ATOM 1088 C C . TYR A 1 136 ? 1.491 1.247 -12.791 1.00 87.38 136 TYR A C 1
ATOM 1090 O O . TYR A 1 136 ? 2.186 0.701 -13.640 1.00 87.38 136 TYR A O 1
ATOM 1098 N N . LEU A 1 137 ? 0.903 0.553 -11.804 1.00 90.12 137 LEU A N 1
ATOM 1099 C CA . LEU A 1 137 ? 0.915 -0.908 -11.808 1.00 90.12 137 LEU A CA 1
ATOM 1100 C C . LEU A 1 137 ? 0.049 -1.375 -12.969 1.00 90.12 137 LEU A C 1
ATOM 1102 O O . LEU A 1 137 ? 0.548 -2.114 -13.811 1.00 90.12 137 LEU A O 1
ATOM 1106 N N . ARG A 1 138 ? -1.185 -0.868 -13.069 1.00 89.31 138 ARG A N 1
ATOM 1107 C CA . ARG A 1 138 ? -2.092 -1.186 -14.176 1.00 89.31 138 ARG A CA 1
ATOM 1108 C C . ARG A 1 138 ? -1.459 -0.906 -15.543 1.00 89.31 138 ARG A C 1
ATOM 1110 O O . ARG A 1 138 ? -1.458 -1.804 -16.368 1.00 89.31 138 ARG A O 1
ATOM 1117 N N . GLU A 1 139 ? -0.838 0.260 -15.727 1.00 90.81 139 GLU A N 1
ATOM 1118 C CA . GLU A 1 139 ? -0.106 0.634 -16.951 1.00 90.81 139 GLU A CA 1
ATOM 1119 C C . GLU A 1 139 ? 0.964 -0.409 -17.328 1.00 90.81 139 GLU A C 1
ATOM 1121 O O . GLU A 1 139 ? 1.028 -0.859 -18.469 1.00 90.81 139 GLU A O 1
ATOM 1126 N N . ILE A 1 140 ? 1.787 -0.842 -16.365 1.00 92.19 140 ILE A N 1
ATOM 1127 C CA . ILE A 1 140 ? 2.814 -1.869 -16.607 1.00 92.19 140 ILE A CA 1
ATOM 1128 C C . ILE A 1 140 ? 2.173 -3.224 -16.934 1.00 92.19 140 ILE A C 1
ATOM 1130 O O . ILE A 1 140 ? 2.659 -3.922 -17.818 1.00 92.19 140 ILE A O 1
ATOM 1134 N N . GLY A 1 141 ? 1.087 -3.595 -16.252 1.00 92.25 141 GLY A N 1
ATOM 1135 C CA . GLY A 1 141 ? 0.358 -4.835 -16.528 1.00 92.25 141 GLY A CA 1
ATOM 1136 C C . GLY A 1 141 ? -0.250 -4.839 -17.933 1.00 92.25 141 GLY A C 1
ATOM 1137 O O . GLY A 1 141 ? -0.036 -5.770 -18.702 1.00 92.25 141 GLY A O 1
ATOM 1138 N N . GLU A 1 142 ? -0.933 -3.761 -18.317 1.00 92.75 142 GLU A N 1
ATOM 1139 C CA . GLU A 1 142 ? -1.448 -3.553 -19.675 1.00 92.75 142 GLU A CA 1
ATOM 1140 C C . GLU A 1 142 ? -0.322 -3.603 -20.710 1.00 92.75 142 GLU A C 1
ATOM 1142 O O . GLU A 1 142 ? -0.492 -4.185 -21.780 1.00 92.75 142 GLU A O 1
ATOM 1147 N N . ARG A 1 143 ? 0.860 -3.071 -20.378 1.00 93.94 143 ARG A N 1
ATOM 1148 C CA . ARG A 1 143 ? 2.023 -3.148 -21.260 1.00 93.94 143 ARG A CA 1
ATOM 1149 C C . ARG A 1 143 ? 2.531 -4.580 -21.439 1.00 93.94 143 ARG A C 1
ATOM 1151 O O . ARG A 1 143 ? 2.809 -4.962 -22.575 1.00 93.94 143 ARG A O 1
ATOM 1158 N N . ILE A 1 144 ? 2.599 -5.372 -20.368 1.00 94.00 144 ILE A N 1
ATOM 1159 C CA . ILE A 1 144 ? 2.925 -6.809 -20.425 1.00 94.00 144 ILE A CA 1
ATOM 1160 C C . ILE A 1 144 ? 1.876 -7.561 -21.265 1.00 94.00 144 ILE A C 1
ATOM 1162 O O . ILE A 1 144 ? 2.235 -8.326 -22.157 1.00 94.00 144 ILE A O 1
ATOM 1166 N N . ARG A 1 145 ? 0.586 -7.256 -21.087 1.00 94.25 145 ARG A N 1
ATOM 1167 C CA . ARG A 1 145 ? -0.490 -7.836 -21.906 1.00 94.25 145 ARG A CA 1
ATOM 1168 C C . ARG A 1 145 ? -0.380 -7.457 -23.381 1.00 94.25 145 ARG A C 1
ATOM 1170 O O . ARG A 1 145 ? -0.585 -8.302 -24.244 1.00 94.25 145 ARG A O 1
ATOM 1177 N N . SER A 1 146 ? 0.005 -6.216 -23.684 1.00 94.38 146 SER A N 1
ATOM 1178 C CA . SER A 1 146 ? 0.140 -5.726 -25.065 1.00 94.38 146 SER A CA 1
ATOM 1179 C C . SER A 1 146 ? 1.233 -6.430 -25.872 1.00 94.38 146 SER A C 1
ATOM 1181 O O . SER A 1 146 ? 1.197 -6.390 -27.097 1.00 94.38 146 SER A O 1
ATOM 1183 N N . ILE A 1 147 ? 2.198 -7.073 -25.205 1.00 93.44 147 ILE A N 1
ATOM 1184 C CA . ILE A 1 147 ? 3.220 -7.898 -25.864 1.00 93.44 147 ILE A CA 1
ATOM 1185 C C . ILE A 1 147 ? 2.834 -9.385 -25.909 1.00 93.44 147 ILE A C 1
ATOM 1187 O O . ILE A 1 147 ? 3.681 -10.209 -26.242 1.00 93.44 147 ILE A O 1
ATOM 1191 N N . GLY A 1 148 ? 1.586 -9.732 -25.575 1.00 92.44 148 GLY A N 1
ATOM 1192 C CA . GLY A 1 148 ? 1.057 -11.095 -25.653 1.00 92.44 148 GLY A CA 1
ATOM 1193 C C . GLY A 1 148 ? 1.325 -11.965 -24.425 1.00 92.44 148 GLY A C 1
ATOM 1194 O O . GLY A 1 148 ? 1.209 -13.181 -24.520 1.00 92.44 148 GLY A O 1
ATOM 1195 N N . LEU A 1 149 ? 1.699 -11.378 -23.283 1.00 92.50 149 LEU A N 1
ATOM 1196 C CA . LEU A 1 149 ? 1.951 -12.123 -22.048 1.00 92.50 149 LEU A CA 1
ATOM 1197 C C . LEU A 1 149 ? 0.849 -11.867 -21.021 1.00 92.50 149 LEU A C 1
ATOM 1199 O O . LEU A 1 149 ? 0.476 -10.720 -20.776 1.00 92.50 149 LEU A O 1
ATOM 1203 N N . ASP A 1 150 ? 0.364 -12.920 -20.367 1.00 92.00 150 ASP A N 1
ATOM 1204 C CA . ASP A 1 150 ? -0.508 -12.746 -19.205 1.00 92.00 150 ASP A CA 1
ATOM 1205 C C . ASP A 1 150 ? 0.305 -12.390 -17.950 1.00 92.00 150 ASP A C 1
ATOM 1207 O O . ASP A 1 150 ? 1.526 -12.591 -17.898 1.00 92.00 150 ASP A O 1
ATOM 1211 N N . TYR A 1 151 ? -0.356 -11.828 -16.940 1.00 92.50 151 TYR A N 1
ATOM 1212 C CA . TYR A 1 151 ? 0.293 -11.438 -15.696 1.00 92.50 151 TYR A CA 1
ATOM 1213 C C . TYR A 1 151 ? -0.599 -11.628 -14.470 1.00 92.50 151 TYR A C 1
ATOM 1215 O O . TYR A 1 151 ? -1.793 -11.337 -14.474 1.00 92.50 151 TYR A O 1
ATOM 1223 N N . GLU A 1 152 ? 0.033 -11.970 -13.352 1.00 92.19 152 GLU A N 1
ATOM 1224 C CA . GLU A 1 152 ? -0.578 -11.939 -12.028 1.00 92.19 152 GLU A CA 1
ATOM 1225 C C . GLU A 1 152 ? 0.144 -10.912 -11.145 1.00 92.19 152 GLU A C 1
ATOM 1227 O O . GLU A 1 152 ? 1.364 -10.967 -10.978 1.00 92.19 152 GLU A O 1
ATOM 1232 N N . LEU A 1 153 ? -0.593 -9.958 -10.563 1.00 90.69 153 LEU A N 1
ATOM 1233 C CA . LEU A 1 153 ? -0.024 -8.981 -9.629 1.00 90.69 153 LEU A CA 1
ATOM 1234 C C . LEU A 1 153 ? 0.079 -9.575 -8.222 1.00 90.69 153 LEU A C 1
ATOM 1236 O O . LEU A 1 153 ? -0.932 -9.752 -7.536 1.00 90.69 153 LEU A O 1
ATOM 1240 N N . ARG A 1 154 ? 1.305 -9.766 -7.739 1.00 88.38 154 ARG A N 1
ATOM 1241 C CA . ARG A 1 154 ? 1.584 -10.235 -6.380 1.00 88.38 154 ARG A CA 1
ATOM 1242 C C . ARG A 1 154 ? 2.262 -9.157 -5.542 1.00 88.38 154 ARG A C 1
ATOM 1244 O O . ARG A 1 154 ? 2.787 -8.158 -6.039 1.00 88.38 154 ARG A O 1
ATOM 1251 N N . LYS A 1 155 ? 2.215 -9.345 -4.223 1.00 83.19 155 LYS A N 1
ATOM 1252 C CA . LYS A 1 155 ? 2.845 -8.460 -3.241 1.00 83.19 155 LYS A CA 1
ATOM 1253 C C . LYS A 1 155 ? 3.703 -9.283 -2.291 1.00 83.19 155 LYS A C 1
ATOM 1255 O O . LYS A 1 155 ? 3.222 -10.255 -1.719 1.00 83.19 155 LYS A O 1
ATOM 1260 N N . LYS A 1 156 ? 4.941 -8.844 -2.066 1.00 79.88 156 LYS A N 1
ATOM 1261 C CA . LYS A 1 156 ? 5.843 -9.396 -1.050 1.00 79.88 156 LYS A CA 1
ATOM 1262 C C . LYS A 1 156 ? 6.433 -8.259 -0.224 1.00 79.88 156 LYS A C 1
ATOM 1264 O O . LYS A 1 156 ? 6.978 -7.292 -0.757 1.00 79.88 156 LYS A O 1
ATOM 1269 N N . ALA A 1 157 ? 6.257 -8.341 1.095 1.00 76.69 157 ALA A N 1
ATOM 1270 C CA . ALA A 1 157 ? 6.625 -7.296 2.049 1.00 76.69 157 ALA A CA 1
ATOM 1271 C C . ALA A 1 157 ? 6.148 -5.887 1.621 1.00 76.69 157 ALA A C 1
ATOM 1273 O O . ALA A 1 157 ? 4.957 -5.577 1.695 1.00 76.69 157 ALA A O 1
ATOM 1274 N N . ARG A 1 158 ? 7.068 -5.015 1.189 1.00 70.88 158 ARG A N 1
ATOM 1275 C CA . ARG A 1 158 ? 6.790 -3.612 0.826 1.00 70.88 158 ARG A CA 1
ATOM 1276 C C . ARG A 1 158 ? 6.624 -3.375 -0.678 1.00 70.88 158 ARG A C 1
ATOM 1278 O O . ARG A 1 158 ? 6.515 -2.219 -1.088 1.00 70.88 158 ARG A O 1
ATOM 1285 N N . PHE A 1 159 ? 6.607 -4.425 -1.496 1.00 77.00 159 PHE A N 1
ATOM 1286 C CA . PHE A 1 159 ? 6.750 -4.281 -2.939 1.00 77.00 159 PHE A CA 1
ATOM 1287 C C . PHE A 1 159 ? 5.786 -5.155 -3.731 1.00 77.00 159 PHE A C 1
ATOM 1289 O O . PHE A 1 159 ? 5.366 -6.220 -3.282 1.00 77.00 159 PHE A O 1
ATOM 1296 N N . TYR A 1 160 ? 5.443 -4.654 -4.912 1.00 83.81 160 TYR A N 1
ATOM 1297 C CA . TYR A 1 160 ? 4.608 -5.328 -5.893 1.00 83.81 160 TYR A CA 1
ATOM 1298 C C . TYR A 1 160 ? 5.483 -5.857 -7.022 1.00 83.81 160 TYR A C 1
ATOM 1300 O O . TYR A 1 160 ? 6.447 -5.193 -7.416 1.00 83.81 160 TYR A O 1
ATOM 1308 N N . PHE A 1 161 ? 5.122 -7.024 -7.538 1.00 89.62 161 PHE A N 1
ATOM 1309 C CA . PHE A 1 161 ? 5.777 -7.655 -8.674 1.00 89.62 161 PHE A CA 1
ATOM 1310 C C . PHE A 1 161 ? 4.746 -8.406 -9.512 1.00 89.62 161 PHE A C 1
ATOM 1312 O O . PHE A 1 161 ? 3.697 -8.806 -9.000 1.00 89.62 161 PHE A O 1
ATOM 1319 N N . TYR A 1 162 ? 5.045 -8.578 -10.792 1.00 91.50 162 TYR A N 1
ATOM 1320 C CA . TYR A 1 162 ? 4.251 -9.419 -11.677 1.00 91.50 162 TYR A CA 1
ATOM 1321 C C . TYR A 1 162 ? 4.849 -10.814 -11.756 1.00 91.50 162 TYR A C 1
ATOM 1323 O O . TYR A 1 162 ? 6.065 -10.958 -11.826 1.00 91.50 162 TYR A O 1
ATOM 1331 N N . LEU A 1 163 ? 3.999 -11.833 -11.762 1.00 90.94 163 LEU A N 1
ATOM 1332 C CA . LEU A 1 163 ? 4.343 -13.138 -12.308 1.00 90.94 163 LEU A CA 1
ATOM 1333 C C . LEU A 1 163 ? 3.833 -13.163 -13.747 1.00 90.94 163 LEU A C 1
ATOM 1335 O O . LEU A 1 163 ? 2.645 -12.952 -13.966 1.00 90.94 163 LEU A O 1
ATOM 1339 N N . SER A 1 164 ? 4.713 -13.362 -14.719 1.00 90.12 164 SER A N 1
ATOM 1340 C CA . SER A 1 164 ? 4.357 -13.390 -16.137 1.00 90.12 164 SER A CA 1
ATOM 1341 C C . SER A 1 164 ? 5.242 -14.398 -16.855 1.00 90.12 164 SER A C 1
ATOM 1343 O O . SER A 1 164 ? 6.462 -14.358 -16.704 1.00 90.12 164 SER A O 1
ATOM 1345 N N . ASN A 1 165 ? 4.628 -15.325 -17.595 1.00 87.25 1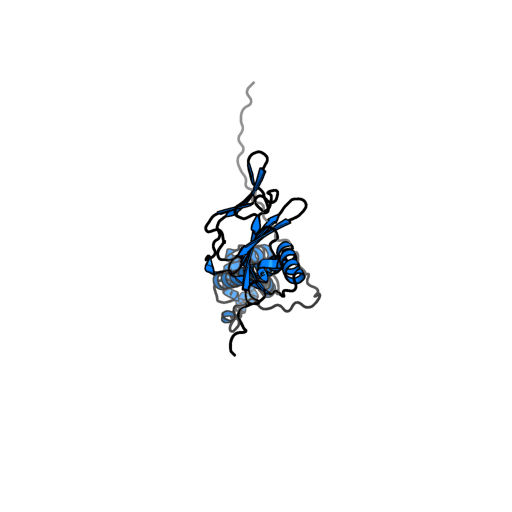65 ASN A N 1
ATOM 1346 C CA . ASN A 1 165 ? 5.335 -16.397 -18.305 1.00 87.25 165 ASN A CA 1
ATOM 1347 C C . ASN A 1 165 ? 6.310 -17.194 -17.406 1.00 87.25 165 ASN A C 1
ATOM 1349 O O . ASN A 1 165 ? 7.475 -17.384 -17.745 1.00 87.25 165 ASN A O 1
ATOM 1353 N N . GLY A 1 166 ? 5.867 -17.558 -16.195 1.00 86.50 166 GLY A N 1
ATOM 1354 C CA . GLY A 1 166 ? 6.691 -18.260 -15.199 1.00 86.50 166 GLY A CA 1
ATOM 1355 C C . GLY A 1 166 ? 7.795 -17.419 -14.546 1.00 86.50 166 GLY A C 1
ATOM 1356 O O . GLY A 1 166 ? 8.496 -17.924 -13.676 1.00 86.50 166 GLY A O 1
ATOM 1357 N N . LYS A 1 167 ? 7.935 -16.140 -14.916 1.00 90.25 167 LYS A N 1
ATOM 1358 C CA . LYS A 1 167 ? 8.999 -15.248 -14.445 1.00 90.25 167 LYS A CA 1
ATOM 1359 C C . LYS A 1 167 ? 8.479 -14.135 -13.552 1.00 90.25 167 LYS A C 1
ATOM 1361 O O . LYS A 1 167 ? 7.372 -13.621 -13.715 1.00 90.25 167 LYS A O 1
ATOM 1366 N N . THR A 1 168 ? 9.319 -13.724 -12.621 1.00 92.31 168 THR A N 1
ATOM 1367 C CA . THR A 1 168 ? 9.066 -12.674 -11.641 1.00 92.31 168 THR A CA 1
ATOM 1368 C C . THR A 1 168 ? 9.601 -11.326 -12.132 1.00 92.31 168 THR A C 1
ATOM 1370 O O . THR A 1 168 ? 10.776 -11.157 -12.453 1.00 92.31 168 THR A O 1
ATOM 1373 N N . VAL A 1 169 ? 8.722 -10.328 -12.188 1.00 92.88 169 VAL A N 1
ATOM 1374 C CA . VAL A 1 169 ? 9.008 -8.984 -12.700 1.00 92.88 169 VAL A CA 1
ATOM 1375 C C . VAL A 1 169 ? 8.816 -7.964 -11.579 1.00 92.88 169 VAL A C 1
ATOM 1377 O O . VAL A 1 169 ? 7.697 -7.549 -11.264 1.00 92.88 169 VAL A O 1
ATOM 1380 N N . GLY A 1 170 ? 9.918 -7.553 -10.956 1.00 90.94 170 GLY A N 1
ATOM 1381 C CA . GLY A 1 170 ? 9.942 -6.527 -9.917 1.00 90.94 170 GLY A CA 1
ATOM 1382 C C . GLY A 1 170 ? 9.727 -5.124 -10.489 1.00 90.94 170 GLY A C 1
ATOM 1383 O O . GLY A 1 170 ? 10.156 -4.820 -11.600 1.00 90.94 170 GLY A O 1
ATOM 1384 N N . ILE A 1 171 ? 9.079 -4.235 -9.727 1.00 89.69 171 ILE A N 1
ATOM 1385 C CA . ILE A 1 171 ? 8.723 -2.888 -10.203 1.00 89.69 171 ILE A CA 1
ATOM 1386 C C . ILE A 1 171 ? 9.231 -1.812 -9.248 1.00 89.69 171 ILE A C 1
ATOM 1388 O O . ILE A 1 171 ? 8.912 -1.802 -8.054 1.00 89.69 171 ILE A O 1
ATOM 1392 N N . ARG A 1 172 ? 9.942 -0.819 -9.786 1.00 88.94 172 ARG A N 1
ATOM 1393 C CA . ARG A 1 172 ? 10.245 0.435 -9.084 1.00 88.94 172 ARG A CA 1
ATOM 1394 C C . ARG A 1 172 ? 9.832 1.628 -9.924 1.00 88.94 172 ARG A C 1
ATOM 1396 O O . ARG A 1 172 ? 9.940 1.622 -11.144 1.00 88.94 172 ARG A O 1
ATOM 1403 N N . ARG A 1 173 ? 9.419 2.694 -9.242 1.00 89.12 173 ARG A N 1
ATOM 1404 C CA . ARG A 1 173 ? 9.135 3.986 -9.866 1.00 89.12 173 ARG A CA 1
ATOM 1405 C C . ARG A 1 173 ? 9.966 5.090 -9.235 1.00 89.12 173 ARG A C 1
ATOM 1407 O O . ARG A 1 173 ? 10.157 5.092 -8.019 1.00 89.12 173 ARG A O 1
ATOM 1414 N N . CYS A 1 174 ? 10.372 6.052 -10.049 1.00 90.19 174 CYS A N 1
ATOM 1415 C CA . CYS A 1 174 ? 10.958 7.307 -9.608 1.00 90.19 174 CYS A CA 1
ATOM 1416 C C . CYS A 1 174 ? 10.112 8.454 -10.170 1.00 90.19 174 CYS A C 1
ATOM 1418 O O . CYS A 1 174 ? 9.937 8.558 -11.382 1.00 90.19 174 CYS A O 1
ATOM 1420 N N . LYS A 1 175 ? 9.540 9.264 -9.269 1.00 88.88 175 LYS A N 1
ATOM 1421 C CA . LYS A 1 175 ? 8.635 10.379 -9.606 1.00 88.88 175 LYS A CA 1
ATOM 1422 C C . LYS A 1 175 ? 9.340 11.693 -9.893 1.00 88.88 175 LYS A C 1
ATOM 1424 O O . LYS A 1 175 ? 8.783 12.565 -10.543 1.00 88.88 175 LYS A O 1
ATOM 1429 N N . SER A 1 176 ? 10.531 11.842 -9.338 1.00 87.62 176 SER A N 1
ATOM 1430 C CA . SER A 1 176 ? 11.193 13.130 -9.229 1.00 87.62 176 SER A CA 1
ATOM 1431 C C . SER A 1 176 ? 12.584 12.983 -9.824 1.00 87.62 176 SER A C 1
ATOM 1433 O O . SER A 1 176 ? 13.433 12.347 -9.196 1.00 87.62 176 SER A O 1
ATOM 1435 N N . PRO A 1 177 ? 12.821 13.508 -11.038 1.00 90.12 177 PRO A N 1
ATOM 1436 C CA . PRO A 1 177 ? 14.164 13.537 -11.583 1.00 90.12 177 PRO A CA 1
ATOM 1437 C C . PRO A 1 177 ? 15.044 14.478 -10.760 1.00 90.12 177 PRO A C 1
ATOM 1439 O O . PRO A 1 177 ? 14.612 15.541 -10.316 1.00 90.12 177 PRO A O 1
ATOM 1442 N N . LEU A 1 178 ? 16.303 14.095 -10.610 1.00 89.25 178 LEU A N 1
ATOM 1443 C CA . LEU A 1 178 ? 17.388 14.961 -10.186 1.00 89.25 178 LEU A CA 1
ATOM 1444 C C . LEU A 1 178 ? 17.935 15.685 -11.417 1.00 89.25 178 LEU A C 1
ATOM 1446 O O . LEU A 1 178 ? 18.222 15.054 -12.435 1.00 89.25 178 LEU A O 1
ATOM 1450 N N . ARG A 1 179 ? 18.103 17.002 -11.330 1.00 87.88 179 ARG A N 1
ATOM 1451 C CA . ARG A 1 179 ? 18.727 17.788 -12.394 1.00 87.88 179 ARG A CA 1
ATOM 1452 C C . ARG A 1 179 ? 20.205 17.991 -12.071 1.00 87.88 179 ARG A C 1
ATOM 1454 O O . ARG A 1 179 ? 20.527 18.472 -10.991 1.00 87.88 179 ARG A O 1
ATOM 1461 N N . ILE A 1 180 ? 21.083 17.609 -12.996 1.00 85.19 180 ILE A N 1
ATOM 1462 C CA . ILE A 1 180 ? 22.529 17.846 -12.914 1.00 85.19 180 ILE A CA 1
ATOM 1463 C C . ILE A 1 180 ? 22.915 18.605 -14.184 1.00 85.19 180 ILE A C 1
ATOM 1465 O O . ILE A 1 180 ? 22.845 18.057 -15.287 1.00 85.19 180 ILE A O 1
ATOM 1469 N N . GLY A 1 181 ? 23.238 19.891 -14.038 1.00 85.94 181 GLY A N 1
ATOM 1470 C CA . GLY A 1 181 ? 23.375 20.809 -15.170 1.00 85.94 181 GLY A CA 1
ATOM 1471 C C . GLY A 1 181 ? 22.093 20.867 -16.014 1.00 85.94 181 GLY A C 1
ATOM 1472 O O . GLY A 1 181 ? 20.993 21.093 -15.500 1.00 85.94 181 GLY A O 1
ATOM 1473 N N . ASN A 1 182 ? 22.225 20.603 -17.316 1.00 84.81 182 ASN A N 1
ATOM 1474 C CA . ASN A 1 182 ? 21.102 20.574 -18.260 1.00 84.81 182 ASN A CA 1
ATOM 1475 C C . ASN A 1 182 ? 20.472 19.187 -18.448 1.00 84.81 182 ASN A C 1
ATOM 1477 O O . ASN A 1 182 ? 19.551 19.040 -19.249 1.00 84.81 182 ASN A O 1
ATOM 1481 N N . VAL A 1 183 ? 20.917 18.177 -17.695 1.00 85.88 183 VAL A N 1
ATOM 1482 C CA . VAL A 1 183 ? 20.470 16.790 -17.863 1.00 85.88 183 VAL A CA 1
ATOM 1483 C C . VAL A 1 183 ? 19.613 16.342 -16.680 1.00 85.88 183 VAL A C 1
ATOM 1485 O O . VAL A 1 183 ? 19.903 16.643 -15.519 1.00 85.88 183 VAL A O 1
ATOM 1488 N N . GLN A 1 184 ? 18.540 15.605 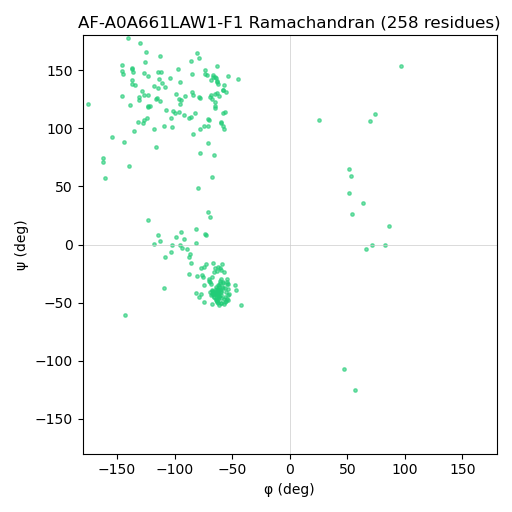-16.976 1.00 88.56 184 GLN A N 1
ATOM 1489 C CA . GLN A 1 184 ? 17.663 15.003 -15.975 1.00 88.56 184 GLN A CA 1
ATOM 1490 C C . GLN A 1 184 ? 18.006 13.529 -15.761 1.00 88.56 184 GLN A C 1
ATOM 1492 O O . GLN A 1 184 ? 18.062 12.741 -16.704 1.00 88.56 184 GLN A O 1
ATOM 1497 N N . TYR A 1 185 ? 18.170 13.152 -14.496 1.00 90.62 185 TYR A N 1
ATOM 1498 C CA . TYR A 1 185 ? 18.459 11.792 -14.070 1.00 90.62 185 TYR A CA 1
ATOM 1499 C C . TYR A 1 185 ? 17.412 11.300 -13.078 1.00 90.62 185 TYR A C 1
ATOM 1501 O O . TYR A 1 185 ? 17.160 11.920 -12.051 1.00 90.62 185 TYR A O 1
ATOM 1509 N N . TYR A 1 186 ? 16.843 10.132 -13.329 1.00 92.69 186 TYR A N 1
ATOM 1510 C CA . TYR A 1 186 ? 15.989 9.431 -12.382 1.00 92.69 186 TYR A CA 1
ATOM 1511 C C . TYR A 1 186 ? 16.857 8.486 -11.570 1.00 92.69 186 TYR A C 1
ATOM 1513 O O . TYR A 1 186 ? 17.403 7.514 -12.097 1.00 92.69 186 TYR A O 1
ATOM 1521 N N . ARG A 1 187 ? 17.009 8.801 -10.284 1.00 91.06 187 ARG A N 1
ATOM 1522 C CA . ARG A 1 187 ? 17.819 8.011 -9.361 1.00 91.06 187 ARG A CA 1
ATOM 1523 C C . ARG A 1 187 ? 16.958 6.949 -8.690 1.00 91.06 187 ARG A C 1
ATOM 1525 O O . ARG A 1 187 ? 15.916 7.262 -8.113 1.00 91.06 187 ARG A O 1
ATOM 1532 N N . PHE A 1 188 ? 17.407 5.705 -8.755 1.00 89.69 188 PHE A N 1
ATOM 1533 C CA . PHE A 1 188 ? 16.838 4.580 -8.030 1.00 89.69 188 PHE A CA 1
ATOM 1534 C C . PHE A 1 188 ? 17.882 4.080 -7.043 1.00 89.69 188 PHE A C 1
ATOM 1536 O O . PHE A 1 188 ? 19.017 3.778 -7.415 1.00 89.69 188 PHE A O 1
ATOM 1543 N N . ASN A 1 189 ? 17.478 4.005 -5.781 1.00 84.44 189 ASN A N 1
ATOM 1544 C CA . ASN A 1 189 ? 18.346 3.671 -4.663 1.00 84.44 189 ASN A CA 1
ATOM 1545 C C . ASN A 1 189 ? 17.748 2.482 -3.919 1.00 84.44 189 ASN A C 1
ATOM 1547 O O . ASN A 1 189 ? 16.543 2.230 -4.012 1.00 84.44 189 ASN A O 1
ATOM 1551 N N . ASN A 1 190 ? 18.568 1.870 -3.066 1.00 65.69 190 ASN A N 1
ATOM 1552 C CA . ASN A 1 190 ? 18.105 0.979 -2.009 1.00 65.69 190 ASN A CA 1
ATOM 1553 C C . ASN A 1 190 ? 17.202 -0.137 -2.566 1.00 65.69 190 ASN A C 1
ATOM 1555 O O . ASN A 1 190 ? 16.015 -0.269 -2.225 1.00 65.69 190 ASN A O 1
ATOM 1559 N N . PHE A 1 191 ? 17.783 -0.912 -3.486 1.00 70.12 191 PHE A N 1
ATOM 1560 C CA . PHE A 1 191 ? 17.253 -2.200 -3.916 1.00 70.12 191 PHE A CA 1
ATOM 1561 C C . PHE A 1 191 ? 17.322 -3.150 -2.717 1.00 70.12 191 PHE A C 1
ATOM 1563 O O . PHE A 1 191 ? 18.226 -3.957 -2.595 1.00 70.12 191 PHE A O 1
ATOM 1570 N N . ALA A 1 192 ? 16.389 -2.985 -1.780 1.00 58.34 192 ALA A N 1
ATOM 1571 C CA . ALA A 1 192 ? 16.250 -3.783 -0.563 1.00 58.34 192 ALA A CA 1
ATOM 1572 C C . ALA A 1 192 ? 15.753 -5.218 -0.844 1.00 58.34 192 ALA A C 1
ATOM 1574 O O . ALA A 1 192 ? 15.042 -5.797 -0.029 1.00 58.34 192 ALA A O 1
ATOM 1575 N N . TRP A 1 193 ? 16.054 -5.737 -2.030 1.00 67.31 193 TRP A N 1
ATOM 1576 C CA . TRP A 1 193 ? 15.692 -7.059 -2.516 1.00 67.31 193 TRP A CA 1
ATOM 1577 C C . TRP A 1 193 ? 16.967 -7.858 -2.684 1.00 67.31 193 TRP A C 1
ATOM 1579 O O . TRP A 1 193 ? 18.006 -7.278 -3.014 1.00 67.31 193 TRP A O 1
ATOM 1589 N N . SER A 1 194 ? 16.881 -9.172 -2.491 1.00 62.47 194 SER A N 1
ATOM 1590 C CA . SER A 1 194 ? 17.968 -10.021 -2.971 1.00 62.47 194 SER A CA 1
ATOM 1591 C C . SER A 1 194 ? 18.035 -9.864 -4.492 1.00 62.47 194 SER A C 1
ATOM 1593 O O . SER A 1 194 ? 16.973 -9.835 -5.122 1.00 62.47 194 SER A O 1
ATOM 1595 N N . PRO A 1 195 ? 19.226 -9.752 -5.104 1.00 59.03 195 PRO A N 1
ATOM 1596 C CA . PRO A 1 195 ? 19.362 -9.791 -6.558 1.00 59.03 195 PRO A CA 1
ATOM 1597 C C . PRO A 1 195 ? 18.580 -10.959 -7.175 1.00 59.03 195 PRO A C 1
ATOM 1599 O O . PRO A 1 195 ? 17.961 -10.789 -8.218 1.00 59.03 195 PRO A O 1
ATOM 1602 N N . ASP A 1 196 ? 18.522 -12.093 -6.473 1.00 68.81 196 ASP A N 1
ATOM 1603 C CA . ASP A 1 196 ? 17.883 -13.347 -6.903 1.00 68.81 196 ASP A CA 1
ATOM 1604 C C . ASP A 1 196 ? 16.360 -13.380 -6.697 1.00 68.81 196 ASP A C 1
ATOM 1606 O O . ASP A 1 196 ? 15.711 -14.387 -6.954 1.00 68.81 196 ASP A O 1
ATOM 1610 N N . GLU A 1 197 ? 15.762 -12.298 -6.193 1.00 80.00 197 GLU A N 1
ATOM 1611 C CA . GLU A 1 197 ? 14.321 -12.253 -5.927 1.00 80.00 197 GLU A CA 1
ATOM 1612 C C . GLU A 1 197 ? 13.486 -12.048 -7.200 1.00 80.00 197 GLU A C 1
ATOM 1614 O O . GLU A 1 197 ? 12.291 -12.347 -7.193 1.00 80.00 197 GLU A O 1
ATOM 1619 N N . PHE A 1 198 ? 14.098 -11.527 -8.271 1.00 87.50 198 PHE A N 1
ATOM 1620 C CA . PHE A 1 198 ? 13.412 -11.201 -9.517 1.00 87.50 198 PHE A CA 1
ATOM 1621 C C . PHE A 1 198 ? 14.211 -11.622 -10.752 1.00 87.50 198 PHE A C 1
ATOM 1623 O O . PHE A 1 198 ? 15.407 -11.346 -10.849 1.00 87.50 198 PHE A O 1
ATOM 1630 N N . ASP A 1 199 ? 13.516 -12.177 -11.744 1.00 91.19 199 ASP A N 1
ATOM 1631 C CA . ASP A 1 199 ? 14.065 -12.478 -13.074 1.00 91.19 199 ASP A CA 1
ATOM 1632 C C . ASP A 1 199 ? 14.238 -11.205 -13.912 1.00 91.19 199 ASP A C 1
ATOM 1634 O O . ASP A 1 199 ? 15.181 -11.064 -14.694 1.00 91.19 199 ASP A O 1
ATOM 1638 N N . PHE A 1 200 ? 13.321 -10.250 -13.737 1.00 92.31 200 PHE A N 1
ATOM 1639 C CA . PHE A 1 200 ? 13.335 -8.957 -14.411 1.00 92.31 200 PHE A CA 1
ATOM 1640 C C . PHE A 1 200 ? 13.008 -7.815 -13.461 1.00 92.31 200 PHE A C 1
ATOM 1642 O O . PHE A 1 200 ? 12.211 -7.937 -12.534 1.00 92.31 200 PHE A O 1
ATOM 1649 N N . LEU A 1 201 ? 13.591 -6.656 -13.745 1.00 92.00 201 LEU A N 1
ATOM 1650 C CA . LEU A 1 201 ? 13.364 -5.421 -13.020 1.00 92.00 201 LEU A CA 1
ATOM 1651 C C . LEU A 1 201 ? 12.883 -4.340 -13.980 1.00 92.00 201 LEU A C 1
ATOM 1653 O O . LEU A 1 201 ? 13.613 -3.927 -14.880 1.00 92.00 201 LEU A O 1
ATOM 1657 N N . VAL A 1 202 ? 11.673 -3.840 -13.745 1.00 93.56 202 VAL A N 1
ATOM 1658 C CA . VAL A 1 202 ? 11.108 -2.694 -14.455 1.00 93.56 202 VAL A CA 1
ATOM 1659 C C . VAL A 1 202 ? 11.333 -1.429 -13.635 1.00 93.56 202 VAL A C 1
ATOM 1661 O O . VAL A 1 202 ? 10.768 -1.252 -12.550 1.00 93.56 202 VAL A O 1
ATOM 1664 N N . LEU A 1 203 ? 12.148 -0.523 -14.172 1.00 93.25 203 LEU A N 1
ATOM 1665 C CA . LEU A 1 203 ? 12.356 0.816 -13.624 1.00 93.25 203 LEU A CA 1
ATOM 1666 C C . LEU A 1 203 ? 11.544 1.828 -14.427 1.00 93.25 203 LEU A C 1
ATOM 1668 O O . LEU A 1 203 ? 11.809 2.047 -15.607 1.00 93.25 203 LEU A O 1
ATOM 1672 N N . ARG A 1 204 ? 10.561 2.454 -13.779 1.00 93.62 204 ARG A N 1
ATOM 1673 C CA . ARG A 1 204 ? 9.700 3.484 -14.369 1.00 93.62 204 ARG A CA 1
ATOM 1674 C C . ARG A 1 204 ? 10.165 4.879 -13.969 1.00 93.62 204 ARG A C 1
ATOM 1676 O O . ARG A 1 204 ? 10.063 5.265 -12.800 1.00 93.62 204 ARG A O 1
ATOM 1683 N N . CYS A 1 205 ? 10.633 5.640 -14.945 1.00 93.19 205 CYS A N 1
ATOM 1684 C CA . CYS A 1 205 ? 10.915 7.066 -14.839 1.00 93.19 205 CYS A CA 1
ATOM 1685 C C . CYS A 1 205 ? 9.630 7.833 -15.167 1.00 93.19 205 CYS A C 1
ATOM 1687 O O . CYS A 1 205 ? 9.187 7.820 -16.314 1.00 93.19 205 CYS A O 1
ATOM 1689 N N . GLU A 1 206 ? 9.001 8.453 -14.171 1.00 91.06 206 GLU A N 1
ATOM 1690 C CA . GLU A 1 206 ? 7.737 9.178 -14.352 1.00 91.06 206 GLU A CA 1
ATOM 1691 C C . GLU A 1 206 ? 8.030 10.597 -14.850 1.00 91.06 206 GLU A C 1
ATOM 1693 O O . GLU A 1 206 ? 8.341 11.496 -14.069 1.00 91.06 206 GLU A O 1
ATOM 1698 N N . GLY A 1 207 ? 7.986 10.772 -16.171 1.00 83.94 207 GLY A N 1
ATOM 1699 C CA . GLY A 1 207 ? 8.145 12.072 -16.813 1.00 83.94 207 GLY A CA 1
ATOM 1700 C C . GLY A 1 207 ? 6.861 12.898 -16.790 1.00 83.94 207 GLY A C 1
ATOM 1701 O O . GLY A 1 207 ? 5.768 12.381 -16.577 1.00 83.94 207 GLY A O 1
ATOM 1702 N N . ARG A 1 208 ? 6.988 14.203 -17.065 1.00 76.62 208 ARG A N 1
ATOM 1703 C CA . ARG A 1 208 ? 5.850 15.145 -17.068 1.00 76.62 208 ARG A CA 1
ATOM 1704 C C . ARG A 1 208 ? 4.775 14.810 -18.106 1.00 76.62 208 ARG A C 1
ATOM 1706 O O . ARG A 1 208 ? 3.607 15.072 -17.863 1.00 76.62 208 ARG A O 1
ATOM 1713 N N . ARG A 1 209 ? 5.182 14.293 -19.271 1.00 79.19 209 ARG A N 1
ATOM 1714 C CA . ARG A 1 209 ? 4.283 13.971 -20.398 1.00 79.19 209 ARG A CA 1
ATOM 1715 C C . ARG A 1 209 ? 4.112 12.473 -20.619 1.00 79.19 209 ARG A C 1
ATOM 1717 O O . ARG A 1 209 ? 3.036 12.026 -20.984 1.00 79.19 209 ARG A O 1
ATOM 1724 N N . ARG A 1 210 ? 5.184 11.706 -20.425 1.00 84.56 210 ARG A N 1
ATOM 1725 C CA . ARG A 1 210 ? 5.196 10.253 -20.594 1.00 84.56 210 ARG A CA 1
ATOM 1726 C C . ARG A 1 210 ? 6.134 9.617 -19.588 1.00 84.56 210 ARG A C 1
ATOM 1728 O O . ARG A 1 210 ? 7.149 10.214 -19.222 1.00 84.56 210 ARG A O 1
ATOM 1735 N N . SER A 1 211 ? 5.810 8.397 -19.187 1.00 91.31 211 SER A N 1
ATOM 1736 C CA . SER A 1 211 ? 6.737 7.564 -18.433 1.00 91.31 211 SER A CA 1
ATOM 1737 C C . SER A 1 211 ? 7.661 6.817 -19.385 1.00 91.31 211 SER A C 1
ATOM 1739 O O . SER A 1 211 ? 7.277 6.485 -20.502 1.00 91.31 211 SER A O 1
ATOM 1741 N N . THR A 1 212 ? 8.896 6.585 -18.956 1.00 93.31 212 THR A N 1
ATOM 1742 C CA . THR A 1 212 ? 9.859 5.740 -19.673 1.00 93.31 212 THR A CA 1
ATOM 1743 C C . THR A 1 212 ? 10.227 4.558 -18.799 1.00 93.31 212 THR A C 1
ATOM 1745 O O . THR A 1 212 ? 10.474 4.719 -17.601 1.00 93.31 212 THR A O 1
ATOM 1748 N N . HIS A 1 213 ? 10.281 3.381 -19.400 1.00 95.12 213 HIS A N 1
ATOM 1749 C CA . HIS A 1 213 ? 10.514 2.119 -18.727 1.00 95.12 213 HIS A CA 1
ATOM 1750 C C . HIS A 1 213 ? 11.855 1.533 -19.141 1.00 95.12 213 HIS A C 1
ATOM 1752 O O . HIS A 1 213 ? 12.260 1.609 -20.299 1.00 95.12 213 HIS A O 1
ATOM 1758 N N . TYR A 1 214 ? 12.537 0.919 -18.185 1.00 94.62 214 TYR A N 1
ATOM 1759 C CA . TYR A 1 214 ? 13.738 0.134 -18.427 1.00 94.62 214 TYR A CA 1
ATOM 1760 C C . TYR A 1 214 ? 13.486 -1.277 -17.918 1.00 94.62 214 TYR A C 1
ATOM 1762 O O . TYR A 1 214 ? 13.204 -1.443 -16.733 1.00 94.62 214 TYR A O 1
ATOM 1770 N N . VAL A 1 215 ? 13.562 -2.262 -18.813 1.00 94.38 215 VAL A N 1
ATOM 1771 C CA . VAL A 1 215 ? 13.318 -3.680 -18.518 1.00 94.38 215 VAL A CA 1
ATOM 1772 C C . VAL A 1 215 ? 14.669 -4.376 -18.421 1.00 94.38 215 VAL A C 1
ATOM 1774 O O . VAL A 1 215 ? 15.321 -4.626 -19.431 1.00 94.38 215 VAL A O 1
ATOM 1777 N N . ILE A 1 216 ? 15.128 -4.613 -17.196 1.00 92.62 216 ILE A N 1
ATOM 1778 C CA . ILE A 1 216 ? 16.489 -5.066 -16.903 1.00 92.62 216 ILE A CA 1
ATOM 1779 C C . ILE A 1 216 ? 16.439 -6.539 -16.473 1.00 92.62 216 ILE A C 1
ATOM 1781 O O . ILE A 1 216 ? 15.851 -6.826 -15.430 1.00 92.62 216 ILE A O 1
ATOM 1785 N N . PRO A 1 217 ? 17.044 -7.471 -17.231 1.00 92.25 217 PRO A N 1
ATOM 1786 C CA . PRO A 1 217 ? 17.178 -8.865 -16.812 1.00 92.25 217 PRO A CA 1
ATOM 1787 C C . PRO A 1 217 ? 18.036 -8.998 -15.552 1.00 92.25 217 PRO A C 1
ATOM 1789 O O . PRO A 1 217 ? 18.942 -8.187 -15.337 1.00 92.25 217 PRO A O 1
ATOM 1792 N N . HIS A 1 218 ? 17.808 -10.059 -14.781 1.00 88.88 218 HIS A N 1
ATOM 1793 C CA . HIS A 1 218 ? 18.526 -10.397 -13.550 1.00 88.88 218 HIS A CA 1
ATOM 1794 C C . HIS A 1 218 ? 20.047 -10.181 -13.643 1.00 88.88 218 HIS A C 1
ATOM 1796 O O . HIS A 1 218 ? 20.614 -9.398 -12.880 1.00 88.88 218 HIS A O 1
ATOM 1802 N N . GLN A 1 219 ? 20.692 -10.747 -14.667 1.00 87.69 219 GLN A N 1
ATOM 1803 C CA . GLN A 1 219 ? 22.146 -10.660 -14.886 1.00 87.69 219 GLN A CA 1
ATOM 1804 C C . GLN A 1 219 ? 22.698 -9.228 -15.040 1.00 8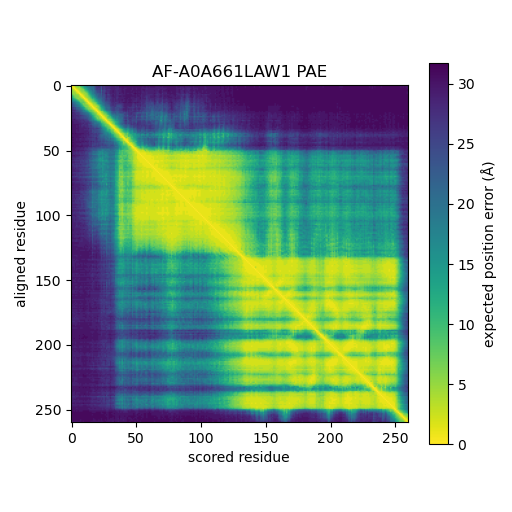7.69 219 GLN A C 1
ATOM 1806 O O . GLN A 1 219 ? 23.901 -8.996 -14.924 1.00 87.69 219 GLN A O 1
ATOM 1811 N N . PHE A 1 220 ? 21.832 -8.250 -15.312 1.00 89.56 220 PHE A N 1
ATOM 1812 C CA . PHE A 1 220 ? 22.195 -6.844 -15.469 1.00 89.56 220 PHE A CA 1
ATOM 1813 C C . PHE A 1 220 ? 21.598 -5.946 -14.385 1.00 89.56 220 PHE A C 1
ATOM 1815 O O . PHE A 1 220 ? 21.709 -4.722 -14.493 1.00 89.56 220 PHE A O 1
ATOM 1822 N N . MET A 1 221 ? 20.973 -6.509 -13.347 1.00 88.38 221 MET A N 1
ATOM 1823 C CA . MET A 1 221 ? 20.349 -5.715 -12.296 1.00 88.38 221 MET A CA 1
ATOM 1824 C C . MET A 1 221 ? 21.372 -4.864 -11.522 1.00 88.38 221 MET A C 1
ATOM 1826 O O . MET A 1 221 ? 22.489 -5.299 -11.223 1.00 88.38 221 MET A O 1
ATOM 1830 N N . PRO A 1 222 ? 21.014 -3.616 -11.174 1.00 85.25 222 PRO A N 1
ATOM 1831 C CA . PRO A 1 222 ? 21.878 -2.742 -10.395 1.00 85.25 222 PRO A CA 1
ATOM 1832 C C . PRO A 1 222 ? 22.030 -3.245 -8.953 1.00 85.25 222 PRO A C 1
ATOM 1834 O O . PRO A 1 222 ? 21.048 -3.420 -8.241 1.00 85.25 222 PRO A O 1
ATOM 1837 N N . LYS A 1 223 ? 23.274 -3.369 -8.477 1.00 80.56 223 LYS A N 1
ATOM 1838 C CA . LYS A 1 223 ? 23.566 -3.842 -7.110 1.00 80.56 223 LYS A CA 1
ATOM 1839 C C . LYS A 1 223 ? 23.185 -2.854 -5.996 1.00 80.56 223 LYS A C 1
ATOM 1841 O O . LYS A 1 223 ? 22.940 -3.275 -4.873 1.00 80.56 223 LYS A O 1
ATOM 1846 N N . ARG A 1 224 ? 23.205 -1.536 -6.250 1.00 79.94 224 ARG A N 1
ATOM 1847 C CA . ARG A 1 224 ? 22.996 -0.508 -5.199 1.00 79.94 224 ARG A CA 1
ATOM 1848 C C . ARG A 1 224 ? 22.210 0.715 -5.661 1.00 79.94 224 ARG A C 1
ATOM 1850 O O . ARG A 1 224 ? 21.167 1.032 -5.091 1.00 79.94 224 ARG A O 1
ATOM 1857 N N . ILE A 1 225 ? 22.735 1.426 -6.655 1.00 87.50 225 ILE A N 1
ATOM 1858 C CA . ILE A 1 225 ? 22.167 2.675 -7.172 1.00 87.50 225 ILE A CA 1
ATOM 1859 C C . ILE A 1 225 ? 22.235 2.632 -8.694 1.00 87.50 225 ILE A C 1
ATOM 1861 O O . ILE A 1 225 ? 23.224 2.171 -9.264 1.00 87.50 225 ILE A O 1
ATOM 1865 N N . VAL A 1 226 ? 21.197 3.141 -9.346 1.00 90.12 226 VAL A N 1
ATOM 1866 C CA . VAL A 1 226 ? 21.216 3.427 -10.780 1.00 90.12 226 VAL A CA 1
ATOM 1867 C C . VAL A 1 226 ? 20.620 4.803 -11.038 1.00 90.12 226 VAL A C 1
ATOM 1869 O O . VAL A 1 226 ? 19.609 5.178 -10.446 1.00 90.12 226 VAL A O 1
ATOM 1872 N N . SER A 1 227 ? 21.267 5.551 -11.924 1.00 90.69 227 SER A N 1
ATOM 1873 C CA . SER A 1 227 ? 20.780 6.825 -12.442 1.00 90.69 227 SER A CA 1
ATOM 1874 C C . SER A 1 227 ? 20.461 6.640 -13.917 1.00 90.69 227 SER A C 1
ATOM 1876 O O . SER A 1 227 ? 21.323 6.216 -14.685 1.00 90.69 227 SER A O 1
ATOM 1878 N N . LEU A 1 228 ? 19.226 6.932 -14.308 1.00 91.75 228 LEU A N 1
ATOM 1879 C CA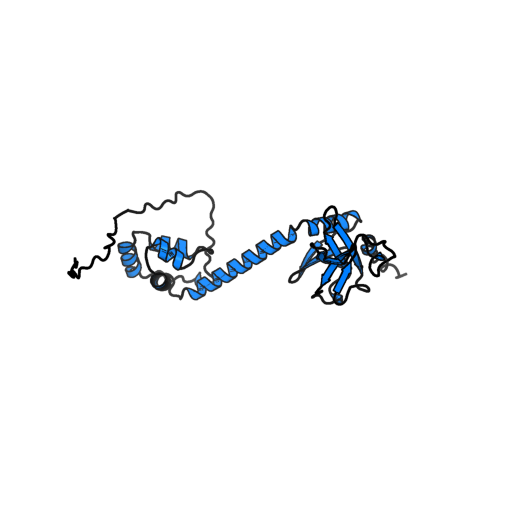 . LEU A 1 228 ? 18.750 6.763 -15.678 1.00 91.75 228 LEU A CA 1
ATOM 1880 C C . LEU A 1 228 ? 18.428 8.119 -16.289 1.00 91.75 228 LEU A C 1
ATOM 1882 O O . LEU A 1 228 ? 17.760 8.929 -15.654 1.00 91.75 228 LEU A O 1
ATOM 1886 N N . ASN A 1 229 ? 18.860 8.342 -17.525 1.00 90.06 229 ASN A N 1
ATOM 1887 C CA . ASN A 1 229 ? 18.480 9.509 -18.313 1.00 90.06 229 ASN A CA 1
ATOM 1888 C C . ASN A 1 229 ? 17.546 9.064 -19.455 1.00 90.06 229 ASN A C 1
ATOM 1890 O O . ASN A 1 229 ? 18.038 8.540 -20.459 1.00 90.06 229 ASN A O 1
ATOM 1894 N N . PRO A 1 230 ? 16.220 9.265 -19.334 1.00 87.31 230 PRO A N 1
ATOM 1895 C CA . PRO A 1 230 ? 15.258 8.932 -20.382 1.00 87.31 230 PRO A CA 1
ATOM 1896 C C . PRO A 1 230 ? 15.479 9.657 -21.708 1.00 87.31 230 PRO A C 1
ATOM 1898 O O . PRO A 1 230 ? 15.035 9.150 -22.730 1.00 87.31 230 PRO A O 1
ATOM 1901 N N . GLU A 1 231 ? 16.171 10.794 -21.726 1.00 85.44 231 GLU A N 1
ATOM 1902 C CA . GLU A 1 231 ? 16.459 11.542 -22.957 1.00 85.44 231 GLU A CA 1
ATOM 1903 C C . GLU A 1 231 ? 17.745 11.061 -23.644 1.00 85.44 231 GLU A C 1
ATOM 1905 O O . GLU A 1 231 ? 17.998 11.390 -24.798 1.00 85.44 231 GLU A O 1
ATOM 1910 N N . SER A 1 232 ? 18.548 10.224 -22.977 1.00 80.81 232 SER A N 1
ATOM 1911 C CA . SER A 1 232 ? 19.731 9.633 -23.606 1.00 80.81 232 SER A CA 1
ATOM 1912 C C . SER A 1 232 ? 19.359 8.668 -24.739 1.00 80.81 232 SER A C 1
ATOM 1914 O O . SER A 1 232 ? 18.342 7.952 -24.694 1.00 80.81 232 SER A O 1
ATOM 1916 N N . ILE A 1 233 ? 20.216 8.650 -25.763 1.00 72.88 233 ILE A N 1
ATOM 1917 C CA . ILE A 1 233 ? 20.164 7.697 -26.874 1.00 72.88 233 ILE A CA 1
ATOM 1918 C C . ILE A 1 233 ? 20.404 6.285 -26.315 1.00 72.88 233 ILE A C 1
ATOM 1920 O O . ILE A 1 233 ? 21.188 6.091 -25.387 1.00 72.88 233 ILE A O 1
ATOM 1924 N N . ARG A 1 234 ? 19.722 5.273 -26.870 1.00 70.88 234 ARG A N 1
ATOM 1925 C CA . ARG A 1 234 ? 19.780 3.882 -26.373 1.00 70.88 234 ARG A CA 1
ATOM 1926 C C . ARG A 1 234 ? 21.206 3.323 -26.267 1.00 70.88 234 ARG A C 1
ATOM 1928 O O . ARG A 1 234 ? 21.472 2.530 -25.373 1.00 70.88 234 ARG A O 1
ATOM 1935 N N . SER A 1 235 ? 22.117 3.731 -27.144 1.00 65.94 235 SER A N 1
ATOM 1936 C CA . SER A 1 235 ? 23.503 3.250 -27.173 1.00 65.94 235 SER A CA 1
ATOM 1937 C C . SER A 1 235 ? 24.453 4.004 -26.239 1.00 65.94 235 SER A C 1
ATOM 1939 O O . SER A 1 235 ? 25.535 3.502 -25.958 1.00 65.94 235 SER A O 1
ATOM 1941 N N . SER A 1 236 ? 24.081 5.184 -25.731 1.00 75.19 236 SER A N 1
ATOM 1942 C CA . SER A 1 236 ? 25.039 6.069 -25.052 1.00 75.19 236 SER A CA 1
ATOM 1943 C C . SER A 1 236 ? 25.181 5.827 -23.549 1.00 75.19 236 SER A C 1
ATOM 1945 O O . SER A 1 236 ? 26.001 6.467 -22.896 1.00 75.19 236 SER A O 1
ATOM 1947 N N . THR A 1 237 ? 24.399 4.913 -22.963 1.00 82.00 237 THR A N 1
ATOM 1948 C CA . THR A 1 237 ? 24.467 4.610 -21.525 1.00 82.00 237 THR A CA 1
ATOM 1949 C C . THR A 1 237 ? 24.415 3.111 -21.253 1.00 82.00 237 THR A C 1
ATOM 1951 O O . THR A 1 237 ? 23.759 2.357 -21.970 1.00 82.00 237 THR A O 1
ATOM 1954 N N . LYS A 1 238 ? 25.033 2.680 -20.141 1.00 85.75 238 LYS A N 1
ATOM 1955 C CA . LYS A 1 238 ? 25.057 1.277 -19.678 1.00 85.75 238 LYS A CA 1
ATOM 1956 C C . LYS A 1 238 ? 23.682 0.592 -19.710 1.00 85.75 238 LYS A C 1
ATOM 1958 O O . LYS A 1 238 ? 23.584 -0.587 -20.043 1.00 85.75 238 LYS A O 1
ATOM 1963 N N . TYR A 1 239 ? 22.628 1.323 -19.340 1.00 90.50 239 TYR A N 1
ATOM 1964 C CA . TYR A 1 239 ? 21.259 0.804 -19.287 1.00 90.50 239 TYR A CA 1
ATOM 1965 C C . TYR A 1 239 ? 20.393 1.233 -20.477 1.00 90.50 239 TYR A C 1
ATOM 1967 O O . TYR A 1 239 ? 19.237 0.826 -20.557 1.00 90.50 239 TYR A O 1
ATOM 1975 N N . GLY A 1 240 ? 20.923 2.017 -21.418 1.00 89.75 240 GLY A N 1
ATOM 1976 C CA . GLY A 1 240 ? 20.164 2.527 -22.558 1.00 89.75 240 GLY A CA 1
ATOM 1977 C C . GLY A 1 240 ? 19.596 1.414 -23.445 1.00 89.75 240 GLY A C 1
ATOM 1978 O O . GLY A 1 240 ? 18.464 1.531 -23.913 1.00 89.75 240 GLY A O 1
ATOM 1979 N N . ARG A 1 241 ? 20.307 0.284 -23.570 1.00 91.12 241 ARG A N 1
ATOM 1980 C CA . ARG A 1 241 ? 19.833 -0.923 -24.274 1.00 91.12 241 ARG A CA 1
ATOM 1981 C C . ARG A 1 241 ? 18.582 -1.567 -23.665 1.00 91.12 241 ARG A C 1
ATOM 1983 O O . ARG A 1 241 ? 17.889 -2.305 -24.350 1.00 91.12 241 ARG A O 1
ATOM 1990 N N . PHE A 1 242 ? 18.273 -1.276 -22.401 1.00 93.44 242 PHE A N 1
ATOM 1991 C CA . PHE A 1 242 ? 17.089 -1.794 -21.705 1.00 93.44 242 PHE A CA 1
ATOM 1992 C C . PHE A 1 242 ? 15.884 -0.849 -21.780 1.00 93.44 242 PHE A C 1
ATOM 1994 O O . PHE A 1 242 ? 14.805 -1.180 -21.283 1.00 93.44 242 PHE A O 1
ATOM 2001 N N . LYS A 1 243 ? 16.047 0.331 -22.390 1.00 94.38 243 LYS A N 1
ATOM 2002 C CA . LYS A 1 243 ? 14.990 1.335 -22.546 1.00 94.38 243 LYS A CA 1
ATOM 2003 C C . LYS A 1 243 ? 13.874 0.798 -23.444 1.00 94.38 243 LYS A C 1
ATOM 2005 O O . LYS A 1 243 ? 14.094 0.539 -24.626 1.00 94.38 243 LYS A O 1
ATOM 2010 N N . GLU A 1 244 ? 12.674 0.680 -22.884 1.00 93.88 244 GLU A N 1
ATOM 2011 C CA . GLU A 1 244 ? 11.476 0.098 -23.507 1.00 93.88 244 GLU A CA 1
ATOM 2012 C C . GLU A 1 244 ? 11.692 -1.327 -24.052 1.00 93.88 244 GLU A C 1
ATOM 2014 O O . GLU A 1 244 ? 11.000 -1.764 -24.973 1.00 93.88 244 GLU A O 1
ATOM 2019 N N . ALA A 1 245 ? 12.646 -2.075 -23.487 1.00 93.88 245 ALA A N 1
ATOM 2020 C CA . ALA A 1 245 ? 13.021 -3.414 -23.938 1.00 93.88 245 ALA A CA 1
ATOM 2021 C C . ALA A 1 245 ? 12.046 -4.509 -23.450 1.00 93.88 245 ALA A C 1
ATOM 2023 O O . ALA A 1 245 ? 12.451 -5.542 -22.929 1.00 93.88 245 ALA A O 1
ATOM 2024 N N . TRP A 1 246 ? 10.740 -4.283 -23.617 1.00 93.62 246 TRP A N 1
ATOM 2025 C CA . TRP A 1 246 ? 9.672 -5.200 -23.192 1.00 93.62 246 TRP A CA 1
ATOM 2026 C C . TRP A 1 246 ? 9.757 -6.580 -23.846 1.00 93.62 246 TRP A C 1
ATOM 2028 O O . TRP A 1 246 ? 9.414 -7.576 -23.218 1.00 93.62 246 TRP A O 1
ATOM 2038 N N . HIS A 1 247 ? 10.288 -6.646 -25.070 1.00 91.00 247 HIS A N 1
ATOM 2039 C CA . HIS A 1 247 ? 10.536 -7.896 -25.789 1.00 91.00 247 HIS A CA 1
ATOM 2040 C C . HIS A 1 247 ? 11.438 -8.869 -25.012 1.00 91.00 247 HIS A C 1
ATOM 2042 O O . HIS A 1 247 ? 11.340 -10.072 -25.217 1.00 91.00 247 HIS A O 1
ATOM 2048 N N . LEU A 1 248 ? 12.275 -8.390 -24.082 1.00 91.94 248 LEU A N 1
ATOM 2049 C CA . LEU A 1 248 ? 13.139 -9.256 -23.275 1.00 91.94 248 LEU A CA 1
ATOM 2050 C C . LEU A 1 248 ? 12.351 -10.214 -22.371 1.00 91.94 248 LEU A C 1
ATOM 2052 O O . LEU A 1 248 ? 12.870 -11.268 -22.010 1.00 91.94 248 LEU A O 1
ATOM 2056 N N . LEU A 1 249 ? 11.094 -9.897 -22.046 1.00 90.69 249 LEU A N 1
ATOM 2057 C CA . LEU A 1 249 ? 10.234 -10.790 -21.268 1.00 90.69 249 LEU A CA 1
ATOM 2058 C C . LEU A 1 249 ? 9.905 -12.094 -22.025 1.00 90.69 249 LEU A C 1
ATOM 2060 O O . LEU A 1 249 ? 9.678 -13.120 -21.384 1.00 90.69 249 LEU A O 1
ATOM 2064 N N . HIS A 1 250 ? 9.981 -12.096 -23.364 1.00 85.31 250 HIS A N 1
ATOM 2065 C CA . HIS A 1 250 ? 9.780 -13.290 -24.202 1.00 85.31 250 HIS A CA 1
ATOM 2066 C C . HIS A 1 250 ? 10.946 -14.276 -24.186 1.00 85.31 250 HIS A C 1
ATOM 2068 O O . HIS A 1 250 ? 10.750 -15.446 -24.504 1.00 85.31 250 HIS A O 1
ATOM 2074 N N . ALA A 1 251 ? 12.149 -13.845 -23.792 1.00 70.19 251 ALA A N 1
ATOM 2075 C CA . ALA A 1 251 ? 13.400 -14.597 -23.958 1.00 70.19 251 ALA A CA 1
ATOM 2076 C C . ALA A 1 251 ? 13.526 -15.874 -23.082 1.00 70.19 251 ALA A C 1
ATOM 2078 O O . ALA A 1 251 ? 14.625 -16.292 -22.749 1.00 70.19 251 ALA A O 1
ATOM 2079 N N . GLY A 1 252 ? 12.415 -16.476 -22.641 1.00 54.44 252 GLY A N 1
ATOM 2080 C CA . GLY A 1 252 ? 12.354 -17.777 -21.962 1.00 54.44 252 GLY A CA 1
ATOM 2081 C C . GLY A 1 252 ? 11.558 -18.862 -22.695 1.00 54.44 252 GLY A C 1
ATOM 2082 O O . GLY A 1 252 ? 11.480 -19.963 -22.174 1.00 54.44 252 GLY A O 1
ATOM 2083 N N . LEU A 1 253 ? 10.989 -18.597 -23.878 1.00 45.91 253 LEU A N 1
ATOM 2084 C CA . LEU A 1 253 ? 10.197 -19.583 -24.642 1.00 45.91 253 LEU A CA 1
ATOM 2085 C C . LEU A 1 253 ? 11.032 -20.700 -25.317 1.00 45.91 2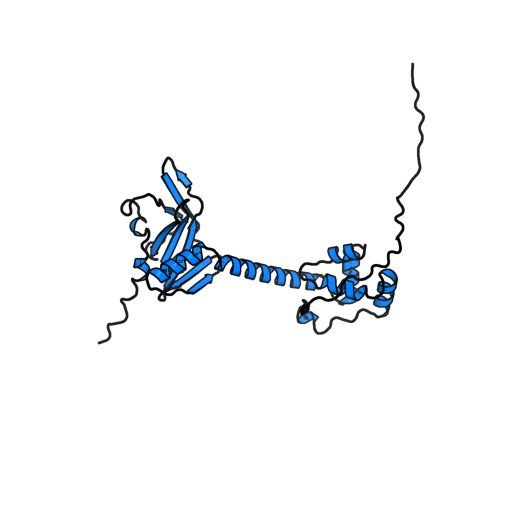53 LEU A C 1
ATOM 2087 O O . LEU A 1 253 ? 10.497 -21.463 -26.111 1.00 45.91 253 LEU A O 1
ATOM 2091 N N . GLY A 1 254 ? 12.334 -20.808 -25.029 1.00 42.50 254 GLY A N 1
ATOM 2092 C CA . GLY A 1 254 ? 13.287 -21.579 -25.839 1.00 42.50 254 GLY A CA 1
ATOM 2093 C C . GLY A 1 254 ? 14.075 -22.689 -25.139 1.00 42.50 254 GLY A C 1
ATOM 2094 O O . GLY A 1 254 ? 15.132 -23.043 -25.645 1.00 42.50 254 GLY A O 1
ATOM 2095 N N . GLN A 1 255 ? 13.631 -23.229 -23.998 1.00 39.34 255 GLN A N 1
ATOM 2096 C CA . GLN A 1 255 ? 14.239 -24.440 -23.412 1.00 39.34 255 GLN A CA 1
ATOM 2097 C C . GLN A 1 255 ? 13.175 -25.393 -22.847 1.00 39.34 255 GLN A C 1
ATOM 2099 O O . GLN A 1 255 ? 13.042 -25.588 -21.643 1.00 39.34 255 GLN A O 1
ATOM 2104 N N . SER A 1 256 ? 12.374 -25.972 -23.738 1.00 39.91 256 SER A N 1
ATOM 2105 C CA . SER A 1 256 ? 11.663 -27.239 -23.505 1.00 39.91 256 SER A CA 1
ATOM 2106 C C . SER A 1 256 ? 11.257 -27.852 -24.839 1.00 39.91 256 SER A C 1
ATOM 2108 O O . SER A 1 256 ? 10.081 -28.063 -25.080 1.00 39.91 256 SER A O 1
ATOM 2110 N N . GLN A 1 257 ? 12.228 -28.100 -25.720 1.00 38.97 257 GLN A N 1
ATOM 2111 C CA . GLN A 1 257 ? 12.163 -29.171 -26.721 1.00 38.97 257 GLN A CA 1
ATOM 2112 C C . GLN A 1 257 ? 13.594 -29.574 -27.092 1.00 38.97 257 GLN A C 1
ATOM 2114 O O . GLN A 1 257 ? 14.226 -28.952 -27.937 1.00 38.97 257 GLN A O 1
ATOM 2119 N N . ALA A 1 258 ? 14.105 -30.584 -26.393 1.00 37.12 258 ALA A N 1
ATOM 2120 C CA . ALA A 1 258 ? 15.178 -31.464 -26.850 1.00 37.12 258 ALA A CA 1
ATOM 2121 C C . ALA A 1 258 ? 15.156 -32.721 -25.966 1.00 37.12 258 ALA A C 1
ATOM 2123 O O . ALA A 1 258 ? 15.997 -32.905 -25.092 1.00 37.12 258 ALA A O 1
ATOM 2124 N N . VAL A 1 259 ? 14.124 -33.544 -26.152 1.00 38.69 259 VAL A N 1
ATOM 2125 C CA . VAL A 1 259 ? 14.204 -34.986 -25.909 1.00 38.69 259 VAL A CA 1
ATOM 2126 C C . VAL A 1 259 ? 13.607 -35.631 -27.151 1.00 38.69 259 VAL A C 1
ATOM 2128 O O . VAL A 1 259 ? 12.401 -35.547 -27.382 1.00 38.69 259 VAL A O 1
ATOM 2131 N N . GLY A 1 260 ? 14.498 -36.171 -27.967 1.00 33.19 260 GLY A N 1
ATOM 2132 C CA . GLY A 1 260 ? 14.263 -36.986 -29.146 1.00 33.19 260 GLY A CA 1
ATOM 2133 C C . GLY A 1 260 ? 15.556 -37.729 -29.397 1.00 33.19 260 GLY A C 1
ATOM 2134 O O . GLY A 1 260 ? 16.565 -37.019 -29.599 1.00 33.19 260 GLY A O 1
#